Protein AF-A0A261FEK5-F1 (afdb_monomer)

Foldseek 3Di:
DDDFPDPDDPPFDTDDLQLVAFKWFFCVCLLPPPDPLSVVLQVVLLVLQCVDPVRVVQCVVHVSVSCCQQAFQADPLRNFGWTMKHKDAPPPPDPDPDDDDDDDDDDDDDDDDDDDDDDDDCPDPPQAFGMKMFTAGPVRHTPDIFRWDFDDWQPQFAVGHIKTWIAGPPPVLLSPQAGIKIKDRFPPGCVVVVVVDAWTKMWMDTGSDVVLWKDFLVPPDDDDDDDDDDDDDDDDDDDDDDDDDDDDDDDDDDDDDDDDDDDDPRRNIYTPCSRRTHMITHPPDDSVSSSVVSCVVSVHD

Radius of gyration: 27.44 Å; Cα contacts (8 Å, |Δi|>4): 433; chains: 1; bounding box: 64×98×61 Å

Nearest PDB structures (foldseek):
  6eos-assembly1_A  TM=3.605E-01  e=2.472E+00  Homo sapiens

Mean predicted aligned error: 14.88 Å

pLDDT: mean 74.63, std 27.71, range [23.75, 98.69]

Solvent-accessible surface area (backbone atoms only — not comparable to full-atom values): 18887 Å² total; per-residue (Å²): 133,86,81,72,79,82,76,90,49,103,82,60,81,82,81,58,63,79,44,58,53,44,54,29,31,29,50,57,56,65,69,72,39,84,48,68,68,42,46,53,44,50,54,51,43,41,56,54,34,56,71,33,81,89,44,21,75,59,38,72,79,37,45,60,56,43,46,58,65,35,33,42,59,50,46,99,80,38,80,59,52,50,31,34,38,42,30,42,74,40,84,68,82,73,82,76,91,71,90,76,85,84,90,80,91,84,89,84,91,81,88,81,92,76,91,74,95,71,86,80,72,86,69,76,81,75,76,66,58,62,34,20,44,35,37,19,29,72,88,67,46,78,73,50,73,47,50,26,22,76,73,52,67,38,70,58,21,55,81,55,36,55,17,41,33,32,37,45,85,57,84,81,33,68,82,30,38,76,23,23,38,38,31,38,70,46,47,49,46,51,71,41,36,84,75,76,46,60,63,22,27,32,44,30,48,68,27,46,47,62,72,77,49,36,41,57,64,80,75,78,79,84,87,84,80,90,76,81,86,80,92,83,80,90,81,90,85,80,88,84,86,92,90,85,82,89,89,82,90,86,90,85,85,87,82,89,81,88,90,80,88,82,79,86,74,79,64,62,63,36,50,71,54,40,81,58,34,21,36,40,30,46,59,90,60,54,70,67,48,53,33,47,52,57,28,55,79,64,71,53,130

Secondary structure (DSSP, 8-state):
-------S-TTSPPP-GGGT-EEEEETHHHHS---HHHHHHHHHHHHHHHHSTTTTTTTTT-HHHHHHHHT----SS--S-EEEEEEE------S-------------------------------PPP-EEEEEEETTS-EEEEEEEEEEEEETT-GGGS-EEEEEE--GGGTT-TTSEEEEEPPBS-HHHHTTT-PPPEEEEEEESSHHHHEEETT-------------------------------------------S------EEES-TT--EEEEETT--HHHHHHHHHHHTT--

Structure (mmCIF, N/CA/C/O backbone):
data_AF-A0A261FEK5-F1
#
_entry.id   AF-A0A261FEK5-F1
#
loop_
_atom_site.group_PDB
_atom_site.id
_atom_site.type_symbol
_atom_site.label_atom_id
_atom_site.label_alt_id
_atom_site.label_comp_id
_atom_site.label_asym_id
_atom_site.label_entity_id
_atom_site.label_seq_id
_atom_site.pdbx_PDB_ins_code
_atom_site.Cartn_x
_atom_site.Cartn_y
_atom_site.Cartn_z
_atom_site.occupancy
_atom_site.B_iso_or_equiv
_atom_site.auth_seq_id
_atom_site.auth_comp_id
_atom_site.auth_asym_id
_atom_site.auth_atom_id
_atom_site.pdbx_PDB_model_num
ATOM 1 N N . MET A 1 1 ? 11.071 -26.041 -5.934 1.00 27.61 1 MET A N 1
ATOM 2 C CA . MET A 1 1 ? 12.332 -25.800 -5.198 1.00 27.61 1 MET A CA 1
ATOM 3 C C . MET A 1 1 ? 12.585 -24.314 -5.319 1.00 27.61 1 MET A C 1
ATOM 5 O O . MET A 1 1 ? 12.863 -23.872 -6.421 1.00 27.61 1 MET A O 1
ATOM 9 N N . ASN A 1 2 ? 12.358 -23.560 -4.243 1.00 32.22 2 ASN A N 1
ATOM 10 C CA . ASN A 1 2 ? 12.410 -22.098 -4.266 1.00 32.22 2 ASN A CA 1
ATOM 11 C C . ASN A 1 2 ? 13.865 -21.640 -4.387 1.00 32.22 2 ASN A C 1
ATOM 13 O O . ASN A 1 2 ? 14.686 -21.932 -3.516 1.00 32.22 2 ASN A O 1
ATOM 17 N N . THR A 1 3 ? 14.183 -20.942 -5.469 1.00 34.41 3 THR A N 1
ATOM 18 C CA . THR A 1 3 ? 15.448 -20.232 -5.654 1.00 34.41 3 THR A CA 1
ATOM 19 C C . THR A 1 3 ? 15.421 -18.982 -4.777 1.00 34.41 3 THR A C 1
ATOM 21 O O . THR A 1 3 ? 14.900 -17.944 -5.166 1.00 34.41 3 THR A O 1
ATOM 24 N N . ALA A 1 4 ? 15.949 -19.091 -3.556 1.00 41.19 4 ALA A N 1
ATOM 25 C CA . ALA A 1 4 ? 16.224 -17.933 -2.715 1.00 41.19 4 ALA A CA 1
ATOM 26 C C . ALA A 1 4 ? 17.340 -17.108 -3.374 1.00 41.19 4 ALA A C 1
ATOM 28 O O . ALA A 1 4 ? 18.486 -17.554 -3.445 1.00 41.19 4 ALA A O 1
ATOM 29 N N . ASN A 1 5 ? 16.999 -15.927 -3.884 1.00 45.75 5 ASN A N 1
ATOM 30 C CA . ASN A 1 5 ? 17.960 -14.998 -4.466 1.00 45.75 5 ASN A CA 1
ATOM 31 C C . ASN A 1 5 ? 18.60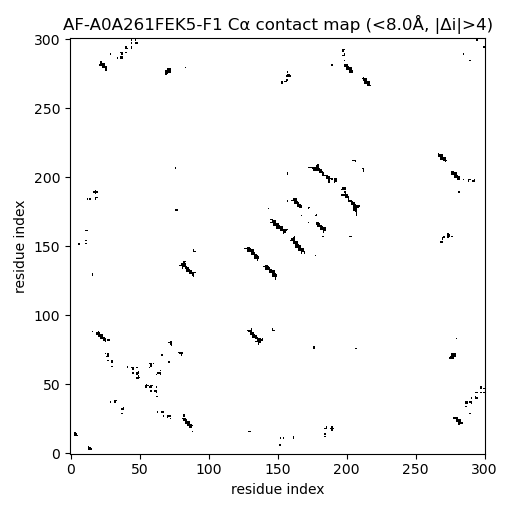1 -14.189 -3.324 1.00 45.75 5 ASN A C 1
ATOM 33 O O . ASN A 1 5 ? 18.115 -13.130 -2.936 1.00 45.75 5 ASN A O 1
ATOM 37 N N . THR A 1 6 ? 19.656 -14.726 -2.709 1.00 42.94 6 THR A N 1
ATOM 38 C CA . THR A 1 6 ? 20.432 -14.033 -1.670 1.00 42.94 6 THR A CA 1
ATOM 39 C C . THR A 1 6 ? 21.372 -13.010 -2.306 1.00 42.94 6 THR A C 1
ATOM 41 O O . THR A 1 6 ? 22.548 -13.276 -2.551 1.00 42.94 6 THR A O 1
ATOM 44 N N . LEU A 1 7 ? 20.865 -11.804 -2.557 1.00 46.59 7 LEU A N 1
ATOM 45 C CA . LEU A 1 7 ? 21.700 -10.646 -2.870 1.00 46.59 7 LEU A CA 1
ATOM 46 C C . LEU A 1 7 ? 22.262 -10.043 -1.568 1.00 46.59 7 LEU A C 1
ATOM 48 O O . LEU A 1 7 ? 21.600 -9.310 -0.845 1.00 46.59 7 LEU A O 1
ATOM 52 N N . GLY A 1 8 ? 23.519 -10.381 -1.272 1.00 41.72 8 GLY A N 1
ATOM 53 C CA . GLY A 1 8 ? 24.510 -9.419 -0.774 1.00 41.72 8 GLY A CA 1
ATOM 54 C C . GLY A 1 8 ? 24.492 -8.952 0.686 1.00 41.72 8 GLY A C 1
ATOM 55 O O . GLY A 1 8 ? 25.399 -8.211 1.057 1.00 41.72 8 GLY A O 1
ATOM 56 N N . THR A 1 9 ? 23.559 -9.353 1.553 1.00 47.31 9 THR A N 1
ATOM 57 C CA . THR A 1 9 ? 23.637 -8.999 2.988 1.00 47.31 9 THR A CA 1
ATOM 58 C C . THR A 1 9 ? 23.209 -10.179 3.866 1.00 47.31 9 THR A C 1
ATOM 60 O O . THR A 1 9 ? 22.094 -10.664 3.697 1.00 47.31 9 THR A O 1
ATOM 63 N N . PRO A 1 10 ? 24.056 -10.665 4.798 1.00 51.03 10 PRO A N 1
ATOM 64 C CA . PRO A 1 10 ? 23.776 -11.873 5.587 1.00 51.03 10 PRO A CA 1
ATOM 65 C C . PRO A 1 10 ? 22.542 -11.779 6.506 1.00 51.03 10 PRO A C 1
ATOM 67 O O . PRO A 1 10 ? 22.107 -12.814 6.999 1.00 51.03 10 PRO A O 1
ATOM 70 N N . ASP A 1 11 ? 21.954 -10.586 6.666 1.00 57.34 11 ASP A N 1
ATOM 71 C CA . ASP A 1 11 ? 20.757 -10.323 7.479 1.00 57.34 11 ASP A CA 1
ATOM 72 C C . ASP A 1 11 ? 19.568 -9.739 6.678 1.00 57.34 11 ASP A C 1
ATOM 74 O O . ASP A 1 11 ? 18.568 -9.333 7.271 1.00 57.34 11 ASP A O 1
ATOM 78 N N . ALA A 1 12 ? 19.644 -9.660 5.340 1.00 61.94 12 ALA A N 1
ATOM 79 C CA . ALA A 1 12 ? 18.503 -9.199 4.542 1.00 61.94 12 ALA A CA 1
ATOM 80 C C . ALA A 1 12 ? 17.378 -10.253 4.553 1.00 61.94 12 ALA A C 1
ATOM 82 O O . ALA A 1 12 ? 17.668 -11.450 4.434 1.00 61.94 12 ALA A O 1
ATOM 83 N N . PRO A 1 13 ? 16.098 -9.849 4.685 1.00 74.75 13 PRO A N 1
ATOM 84 C CA . PRO A 1 13 ? 14.993 -10.795 4.648 1.00 74.75 13 PRO A CA 1
ATOM 85 C C . PRO A 1 13 ? 14.982 -11.532 3.311 1.00 74.75 13 PRO A C 1
ATOM 87 O O . PRO A 1 13 ? 15.181 -10.940 2.248 1.00 74.75 13 PRO A O 1
ATOM 90 N N . ALA A 1 14 ? 14.737 -12.839 3.371 1.00 83.88 14 ALA A N 1
ATOM 91 C CA . ALA A 1 14 ? 14.541 -13.626 2.168 1.00 83.88 14 ALA A CA 1
ATOM 92 C C . ALA A 1 14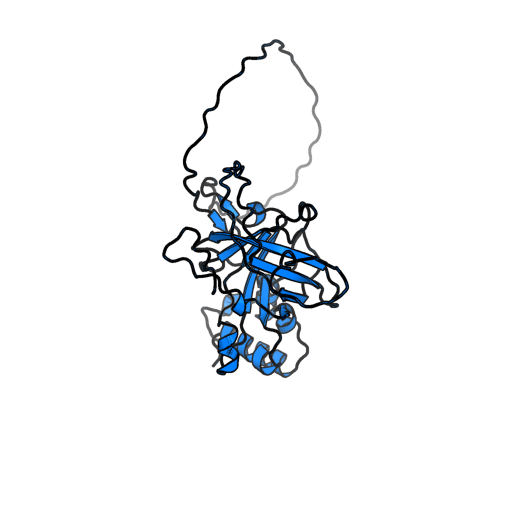 ? 13.260 -13.164 1.463 1.00 83.88 14 ALA A C 1
ATOM 94 O O . ALA A 1 14 ? 12.220 -12.995 2.098 1.00 83.88 14 ALA A O 1
ATOM 95 N N . PHE A 1 15 ? 13.340 -12.983 0.149 1.00 90.38 15 PHE A N 1
ATOM 96 C CA . PHE A 1 15 ? 12.166 -12.743 -0.674 1.00 90.38 15 PHE A CA 1
ATOM 97 C C . PHE A 1 15 ? 11.371 -14.052 -0.830 1.00 90.38 15 PHE A C 1
ATOM 99 O O . PHE A 1 15 ? 11.892 -15.023 -1.384 1.00 90.38 15 PHE A O 1
ATOM 106 N N . ASP A 1 16 ? 10.128 -14.088 -0.342 1.00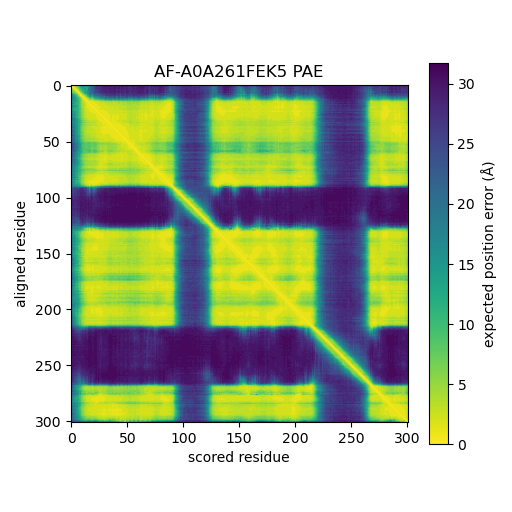 92.31 16 ASP A N 1
ATOM 107 C CA . ASP A 1 16 ? 9.174 -15.182 -0.571 1.00 92.31 16 ASP A CA 1
ATOM 108 C C . ASP A 1 16 ? 7.989 -14.661 -1.384 1.00 92.31 16 ASP A C 1
ATOM 110 O O . ASP A 1 16 ? 7.126 -13.965 -0.855 1.00 92.31 16 ASP A O 1
ATOM 114 N N . ILE A 1 17 ? 7.938 -15.016 -2.669 1.00 94.44 17 ILE A N 1
ATOM 115 C CA . ILE A 1 17 ? 6.872 -14.593 -3.586 1.00 94.44 17 ILE A CA 1
ATOM 116 C C . ILE A 1 17 ? 5.475 -14.959 -3.079 1.00 94.44 17 ILE A C 1
ATOM 118 O O . ILE A 1 17 ? 4.525 -14.223 -3.329 1.00 94.44 17 ILE A O 1
ATOM 122 N N . ALA A 1 18 ? 5.335 -16.056 -2.327 1.00 94.56 18 ALA A N 1
ATOM 123 C CA . ALA A 1 18 ? 4.036 -16.518 -1.852 1.00 94.56 18 ALA A CA 1
ATOM 124 C C . ALA A 1 18 ? 3.341 -15.506 -0.926 1.00 94.56 18 ALA A C 1
ATOM 126 O O . ALA A 1 18 ? 2.117 -15.529 -0.830 1.00 94.56 18 ALA A O 1
ATOM 127 N N . ASP A 1 19 ? 4.102 -14.624 -0.270 1.00 95.38 19 ASP A N 1
ATOM 128 C CA . ASP A 1 19 ? 3.551 -13.547 0.556 1.00 95.38 19 ASP A CA 1
ATOM 129 C C . ASP A 1 19 ? 3.081 -12.334 -0.263 1.00 95.38 19 ASP A C 1
ATOM 131 O O . ASP A 1 19 ? 2.349 -11.496 0.258 1.00 95.38 19 ASP A O 1
ATOM 135 N N . TRP A 1 20 ? 3.457 -12.247 -1.540 1.00 97.00 20 TRP A N 1
ATOM 136 C CA . TRP A 1 20 ? 3.092 -11.150 -2.440 1.00 97.00 20 TRP A CA 1
ATOM 137 C C . TRP A 1 20 ? 1.907 -11.489 -3.340 1.00 97.00 20 TRP A C 1
ATOM 139 O O . TRP A 1 20 ? 1.156 -10.590 -3.695 1.00 97.00 20 TRP A O 1
ATOM 149 N N . LEU A 1 21 ? 1.743 -12.758 -3.728 1.00 97.31 21 LEU A N 1
ATOM 150 C CA . LEU A 1 21 ? 0.721 -13.186 -4.689 1.00 97.31 21 LEU A CA 1
ATOM 151 C C . LEU A 1 21 ? -0.708 -12.854 -4.234 1.00 97.31 21 LEU A C 1
ATOM 153 O O . LEU A 1 21 ? -1.044 -12.976 -3.056 1.00 97.31 21 LEU A O 1
ATOM 157 N N . GLY A 1 22 ? -1.562 -12.538 -5.208 1.00 97.12 22 GLY A N 1
ATOM 158 C CA . GLY A 1 22 ? -2.985 -12.278 -5.009 1.00 97.12 22 GLY A CA 1
ATOM 159 C C . GLY A 1 22 ? -3.374 -10.825 -5.256 1.00 97.12 22 GLY A C 1
ATOM 160 O O . GLY A 1 22 ? -2.578 -10.015 -5.736 1.00 97.12 22 GLY A O 1
ATOM 161 N N . ASP A 1 23 ? -4.630 -10.522 -4.948 1.00 98.38 23 ASP A N 1
ATOM 162 C CA . ASP A 1 23 ? -5.176 -9.174 -5.051 1.00 98.38 23 ASP A CA 1
ATOM 163 C C . ASP A 1 23 ? -4.873 -8.381 -3.762 1.00 98.38 23 ASP A C 1
ATOM 165 O O . ASP A 1 23 ? -4.823 -8.932 -2.649 1.00 98.38 23 ASP A O 1
ATOM 169 N N . TRP A 1 24 ? -4.617 -7.086 -3.931 1.00 98.62 24 TRP A N 1
ATOM 170 C CA . TRP A 1 24 ? -4.370 -6.127 -2.859 1.00 98.62 24 TRP A CA 1
ATOM 171 C C . TRP A 1 24 ? -5.237 -4.891 -3.054 1.00 98.62 24 TRP A C 1
ATOM 173 O O . TRP A 1 24 ? -5.434 -4.446 -4.183 1.00 98.62 24 TRP A O 1
ATOM 183 N N . GLU A 1 25 ? -5.684 -4.315 -1.949 1.00 97.94 25 GLU A N 1
ATOM 184 C CA . GLU A 1 25 ? -6.502 -3.111 -1.886 1.00 97.94 25 GLU A CA 1
ATOM 185 C C . GLU A 1 25 ? -5.750 -1.966 -1.206 1.00 97.94 25 GLU A C 1
ATOM 187 O O . GLU A 1 25 ? -4.955 -2.169 -0.280 1.00 97.94 25 GLU A O 1
ATOM 192 N N . SER A 1 26 ? -6.002 -0.744 -1.661 1.00 97.88 26 SER A N 1
ATOM 193 C CA . SER A 1 26 ? -5.411 0.457 -1.083 1.00 97.88 26 SER A CA 1
ATOM 194 C C . SER A 1 26 ? -5.957 0.735 0.315 1.00 97.88 26 SER A C 1
ATOM 196 O O . SER A 1 26 ? -7.164 0.708 0.560 1.00 97.88 26 SER A O 1
ATOM 198 N N . PHE A 1 27 ? -5.077 1.109 1.246 1.00 97.06 27 PHE A N 1
ATOM 199 C CA . PHE A 1 27 ? -5.501 1.562 2.573 1.00 97.06 27 PHE A CA 1
ATOM 200 C C . PHE A 1 27 ? -6.322 2.867 2.525 1.00 97.06 27 PHE A C 1
ATOM 202 O O . PHE A 1 27 ? -7.059 3.159 3.471 1.00 97.06 27 PHE A O 1
ATOM 209 N N . GLU A 1 28 ? -6.260 3.635 1.427 1.00 96.75 28 GLU A N 1
ATOM 210 C CA . GLU A 1 28 ? -7.140 4.796 1.208 1.00 96.75 28 GLU A CA 1
ATOM 211 C C . GLU A 1 28 ? -8.625 4.391 1.298 1.00 96.75 28 GLU A C 1
ATOM 213 O O . GLU A 1 28 ? -9.420 5.108 1.910 1.00 96.75 28 GLU A O 1
ATOM 218 N N . HIS A 1 29 ? -8.992 3.176 0.864 1.00 96.56 29 HIS A N 1
ATOM 219 C CA . HIS A 1 29 ? -10.361 2.656 0.997 1.00 96.56 29 HIS A CA 1
ATOM 220 C C . HIS A 1 29 ? -10.810 2.510 2.446 1.00 96.56 29 HIS A C 1
ATOM 222 O O . HIS A 1 29 ? -11.999 2.615 2.736 1.00 96.56 29 HIS A O 1
ATOM 228 N N . TYR A 1 30 ? -9.887 2.282 3.381 1.00 96.50 30 TYR A N 1
ATOM 229 C CA . TYR A 1 30 ? -10.224 2.127 4.797 1.00 96.50 30 TYR A CA 1
ATOM 230 C C . TYR A 1 30 ? -10.462 3.494 5.428 1.00 96.50 30 TYR A C 1
ATOM 232 O O . TYR A 1 30 ? -11.304 3.640 6.321 1.00 96.50 30 TYR A O 1
ATOM 240 N N . ILE A 1 31 ? -9.699 4.492 4.984 1.00 95.69 31 ILE A N 1
ATOM 241 C CA . ILE A 1 31 ? -9.796 5.880 5.431 1.00 95.69 31 ILE A CA 1
ATOM 242 C C . ILE A 1 31 ? -11.139 6.464 4.984 1.00 95.69 31 ILE A C 1
ATOM 244 O O . ILE A 1 31 ? -11.871 6.998 5.825 1.00 95.69 31 ILE A O 1
ATOM 248 N N . ASP A 1 32 ? -11.484 6.264 3.712 1.00 95.06 32 ASP A N 1
ATOM 249 C CA . ASP A 1 32 ? -12.662 6.847 3.061 1.00 95.06 32 ASP A CA 1
ATOM 250 C C . ASP A 1 32 ? -13.915 5.955 3.131 1.00 95.06 32 ASP A C 1
ATOM 252 O O . ASP A 1 32 ? -14.972 6.316 2.618 1.00 95.06 32 ASP A O 1
ATOM 256 N N . SER A 1 33 ? -13.830 4.799 3.799 1.00 96.12 33 SER A N 1
ATOM 257 C CA . SER A 1 33 ? -14.925 3.826 3.866 1.00 96.12 33 SER A CA 1
ATOM 258 C C . SER A 1 33 ? -16.198 4.395 4.490 1.00 96.12 33 SER A C 1
ATOM 260 O O . SER A 1 33 ? -16.179 4.830 5.640 1.00 96.12 33 SER A O 1
ATOM 262 N N . ASP A 1 34 ? -17.335 4.257 3.811 1.00 96.31 34 ASP A N 1
ATOM 263 C CA . ASP A 1 34 ? -18.668 4.529 4.371 1.00 96.31 34 ASP A CA 1
ATOM 264 C C . ASP A 1 34 ? -19.228 3.369 5.224 1.00 96.31 34 ASP A C 1
ATOM 266 O O . ASP A 1 34 ? -20.332 3.465 5.772 1.00 96.31 34 ASP A O 1
ATOM 270 N N . ASP A 1 35 ? -18.489 2.261 5.366 1.00 97.56 35 ASP A N 1
ATOM 271 C CA . ASP A 1 35 ? -18.911 1.144 6.208 1.00 97.56 35 ASP A CA 1
ATOM 272 C C . ASP A 1 35 ? -19.024 1.578 7.677 1.00 97.56 35 ASP A C 1
ATOM 274 O O . ASP A 1 35 ? -18.115 2.165 8.270 1.00 97.56 35 ASP A O 1
ATOM 278 N N . THR A 1 36 ? -20.165 1.270 8.295 1.00 97.56 36 THR A N 1
ATOM 279 C CA . THR A 1 36 ? -20.469 1.733 9.653 1.00 97.56 36 THR A CA 1
ATOM 280 C C . THR A 1 36 ? -19.503 1.168 10.700 1.00 97.56 36 THR A C 1
ATOM 282 O O . THR A 1 36 ? -19.168 1.878 11.650 1.00 97.56 36 THR A O 1
ATOM 285 N N . ALA A 1 37 ? -19.040 -0.076 10.557 1.00 97.00 37 ALA A N 1
ATOM 286 C CA . ALA A 1 37 ? -18.102 -0.679 11.503 1.00 97.00 37 ALA A CA 1
ATOM 287 C C . ALA A 1 37 ? -16.705 -0.053 11.374 1.00 97.00 37 ALA A C 1
ATOM 289 O O . ALA A 1 37 ? -16.059 0.240 12.388 1.00 97.00 37 ALA A O 1
ATOM 290 N N . ILE A 1 38 ? -16.267 0.228 10.144 1.00 97.69 38 ILE A N 1
ATOM 291 C CA . ILE A 1 38 ? -14.991 0.909 9.884 1.00 97.69 38 ILE A CA 1
ATOM 292 C C . ILE A 1 38 ? -15.028 2.342 10.430 1.00 97.69 38 ILE A C 1
ATOM 294 O O . ILE A 1 38 ? -14.120 2.744 11.161 1.00 97.69 38 ILE A O 1
ATOM 298 N N . GLN A 1 39 ? -16.111 3.085 10.183 1.00 97.56 39 GLN A N 1
ATOM 299 C CA . GLN A 1 39 ? -16.332 4.428 10.739 1.00 97.56 39 GLN A CA 1
ATOM 300 C C . GLN A 1 39 ? -16.237 4.440 12.274 1.00 97.56 39 GLN A C 1
ATOM 302 O O . GLN A 1 39 ? -15.469 5.211 12.853 1.00 97.56 39 GLN A O 1
ATOM 307 N N . GLN A 1 40 ? -16.946 3.529 12.947 1.00 96.88 40 GLN A N 1
ATOM 308 C CA . GLN A 1 40 ? -16.900 3.406 14.410 1.00 96.88 40 GLN A CA 1
ATOM 309 C C . GLN A 1 40 ? -15.503 3.048 14.931 1.00 96.88 40 GLN A C 1
ATOM 311 O O . GLN A 1 40 ? -15.093 3.514 16.000 1.00 96.88 40 GLN A O 1
ATOM 316 N N . THR A 1 41 ? -14.761 2.230 14.185 1.00 97.44 41 THR A N 1
ATOM 317 C CA . THR A 1 41 ? -13.392 1.846 14.541 1.00 97.44 41 THR A CA 1
ATOM 318 C C . THR A 1 41 ? -12.441 3.038 14.452 1.00 97.44 41 THR A C 1
ATOM 320 O O . THR A 1 41 ? -11.635 3.240 15.362 1.00 97.44 41 THR A O 1
ATOM 323 N N . TRP A 1 42 ? -12.582 3.890 13.436 1.00 97.00 42 TRP A N 1
ATOM 324 C CA . TRP A 1 42 ? -11.818 5.134 13.334 1.00 97.00 42 TRP A CA 1
ATOM 325 C C . TRP A 1 42 ? -12.123 6.122 14.459 1.00 97.00 42 TRP A C 1
ATOM 327 O O . TRP A 1 42 ? -11.199 6.698 15.031 1.00 97.00 42 TRP A O 1
ATOM 337 N N . GLU A 1 43 ? -13.388 6.276 14.851 1.00 95.44 43 GLU A N 1
ATOM 338 C CA . GLU A 1 43 ? -13.738 7.103 16.011 1.00 95.44 43 GLU A CA 1
ATOM 339 C C . GLU A 1 43 ? -13.124 6.561 17.313 1.00 95.44 43 GLU A C 1
ATOM 341 O O . GLU A 1 43 ? -12.697 7.323 18.186 1.00 95.44 43 GLU A O 1
ATOM 346 N N . ALA A 1 44 ? -13.089 5.234 17.478 1.00 95.00 44 ALA A N 1
ATOM 347 C CA . ALA A 1 44 ? -12.446 4.603 18.625 1.00 95.00 44 ALA A CA 1
ATOM 348 C C . ALA A 1 44 ? -10.929 4.840 18.623 1.00 95.00 44 ALA A C 1
ATOM 350 O O . ALA A 1 44 ? -10.372 5.185 19.669 1.00 95.00 44 ALA A O 1
ATOM 351 N N . ALA A 1 45 ? -10.289 4.724 17.457 1.00 94.88 45 ALA A N 1
ATOM 352 C CA . ALA A 1 45 ? -8.877 5.029 17.269 1.00 94.88 45 ALA A CA 1
ATOM 353 C C . ALA A 1 45 ? -8.559 6.483 17.609 1.00 94.88 45 ALA A C 1
ATOM 355 O O . ALA A 1 45 ? -7.645 6.747 18.389 1.00 94.88 45 ALA A O 1
ATOM 356 N N . GLU A 1 46 ? -9.357 7.425 17.114 1.00 95.00 46 GLU A N 1
ATOM 357 C CA . GLU A 1 46 ? -9.180 8.844 17.399 1.00 95.00 46 GLU A CA 1
ATOM 358 C C . GLU A 1 46 ? -9.253 9.143 18.899 1.00 95.00 46 GLU A C 1
ATOM 360 O O . GLU A 1 46 ? -8.359 9.787 19.455 1.00 95.00 46 GLU A O 1
ATOM 365 N N . ARG A 1 47 ? -10.270 8.609 19.589 1.00 93.38 47 ARG A N 1
ATOM 366 C CA . ARG A 1 47 ? -10.402 8.764 21.046 1.00 93.38 47 ARG A CA 1
ATOM 367 C C . ARG A 1 47 ? -9.187 8.218 21.794 1.00 93.38 47 ARG A C 1
ATOM 369 O O . ARG A 1 47 ? -8.710 8.861 22.729 1.00 93.38 47 ARG A O 1
ATOM 376 N N . ALA A 1 48 ? -8.686 7.052 21.399 1.00 92.75 48 ALA A N 1
ATOM 377 C CA . ALA A 1 48 ? -7.536 6.427 22.043 1.00 92.75 48 ALA A CA 1
ATOM 378 C C . ALA A 1 48 ? -6.229 7.194 21.787 1.00 92.75 48 ALA A C 1
ATOM 380 O O . ALA A 1 48 ? -5.449 7.407 22.719 1.00 92.75 48 ALA A O 1
ATOM 381 N N . VAL A 1 49 ? -6.010 7.668 20.557 1.00 92.12 49 VAL A N 1
ATOM 382 C CA . VAL A 1 49 ? -4.840 8.479 20.196 1.00 92.12 49 VAL A CA 1
ATOM 383 C C . VAL A 1 49 ? -4.834 9.800 20.962 1.00 92.12 49 VAL A C 1
ATOM 385 O O . VAL A 1 49 ? -3.811 10.157 21.546 1.00 92.12 49 VAL A O 1
ATOM 388 N N . LEU A 1 50 ? -5.972 10.497 21.030 1.00 92.12 50 LEU A N 1
ATOM 389 C CA . LEU A 1 50 ? -6.102 11.753 21.779 1.00 92.12 50 LEU A CA 1
ATOM 390 C C . LEU A 1 50 ? -5.907 11.563 23.290 1.00 92.12 50 LEU A C 1
ATOM 392 O O . LEU A 1 50 ? -5.401 12.461 23.964 1.00 92.12 50 LEU A O 1
ATOM 396 N N . ALA A 1 51 ? -6.266 10.396 23.830 1.00 91.81 51 ALA A N 1
ATOM 397 C CA . ALA A 1 51 ? -6.041 10.061 25.235 1.00 91.81 51 ALA A CA 1
ATOM 398 C C . ALA A 1 51 ? -4.567 9.758 25.563 1.00 91.81 51 ALA A C 1
ATOM 400 O O . ALA A 1 51 ? -4.186 9.792 26.734 1.00 91.81 51 ALA A O 1
ATOM 401 N N . ASN A 1 52 ? -3.729 9.477 24.560 1.00 89.12 52 ASN A N 1
ATOM 402 C CA . ASN A 1 52 ? -2.304 9.215 24.729 1.00 89.12 52 ASN A CA 1
ATOM 403 C C . ASN A 1 52 ? -1.481 10.485 24.432 1.00 89.12 52 ASN A C 1
ATOM 405 O O . ASN A 1 52 ? -1.300 10.826 23.264 1.00 89.12 52 ASN A O 1
ATOM 409 N N . PRO A 1 53 ? -0.874 11.152 25.436 1.00 89.94 53 PRO A N 1
ATOM 410 C CA . PRO A 1 53 ? -0.137 12.401 25.221 1.00 89.94 53 PRO A CA 1
ATOM 411 C C . PRO A 1 53 ? 1.019 12.305 24.218 1.00 89.94 53 PRO A C 1
ATOM 413 O O . PRO A 1 53 ? 1.416 13.319 23.650 1.00 89.94 53 PRO A O 1
ATOM 416 N N . ARG A 1 54 ? 1.575 11.103 23.996 1.00 87.38 54 ARG A N 1
ATOM 417 C CA . ARG A 1 54 ? 2.648 10.889 23.013 1.00 87.38 54 ARG A CA 1
ATOM 418 C C . ARG A 1 54 ? 2.133 10.854 21.575 1.00 87.38 54 ARG A C 1
ATOM 420 O O . ARG A 1 54 ? 2.879 11.227 20.680 1.00 87.38 54 ARG A O 1
ATOM 427 N N . MET A 1 55 ? 0.892 10.412 21.374 1.00 84.38 55 MET A N 1
ATOM 428 C CA . MET A 1 55 ? 0.279 10.226 20.054 1.00 84.38 55 MET A CA 1
ATOM 429 C C . MET A 1 55 ? -0.719 11.340 19.714 1.00 84.38 55 MET A C 1
ATOM 431 O O . MET A 1 55 ? -0.969 11.597 18.542 1.00 84.38 55 MET A O 1
ATOM 435 N N . ALA A 1 56 ? -1.240 12.057 20.714 1.00 88.00 56 ALA A N 1
ATOM 436 C CA . ALA A 1 56 ? -2.194 13.150 20.542 1.00 88.00 56 ALA A CA 1
ATOM 437 C C . ALA A 1 56 ? -1.783 14.206 19.492 1.00 88.00 56 ALA A C 1
ATOM 439 O O . ALA A 1 56 ? -2.667 14.652 18.759 1.00 88.00 56 ALA A O 1
ATOM 440 N N . PRO A 1 57 ? -0.492 14.583 19.328 1.00 88.38 57 PRO A N 1
ATOM 441 C CA . PRO A 1 57 ? -0.093 15.487 18.249 1.00 88.38 57 PRO A CA 1
ATOM 442 C C . PRO A 1 57 ? -0.417 14.969 16.838 1.00 88.38 57 PRO A C 1
ATOM 444 O O . PRO A 1 57 ? -0.687 15.781 15.958 1.00 88.38 57 PRO A O 1
ATOM 447 N N . MET A 1 58 ? -0.434 13.648 16.617 1.00 83.62 58 MET A N 1
ATOM 448 C CA . MET A 1 58 ? -0.788 13.051 15.320 1.00 83.62 58 MET A CA 1
ATOM 449 C C . MET A 1 58 ? -2.272 13.240 14.996 1.00 83.62 58 MET A C 1
ATOM 451 O O . MET A 1 58 ? -2.617 13.547 13.863 1.00 83.62 58 MET A O 1
ATOM 455 N N . ALA A 1 59 ? -3.149 13.126 15.996 1.00 85.50 59 ALA A N 1
ATOM 456 C CA . ALA A 1 59 ? -4.590 13.322 15.826 1.00 85.50 59 ALA A CA 1
ATOM 457 C C . ALA A 1 59 ? -5.039 14.783 15.999 1.00 85.50 59 ALA A C 1
ATOM 459 O O . ALA A 1 59 ? -6.237 15.054 16.018 1.00 85.50 59 ALA A O 1
ATOM 460 N N . ALA A 1 60 ? -4.116 15.746 16.115 1.00 86.69 60 ALA A N 1
ATOM 461 C CA . ALA A 1 60 ? -4.466 17.147 16.368 1.00 86.69 60 ALA A CA 1
ATOM 462 C C . ALA A 1 60 ? -5.386 17.755 15.288 1.00 86.69 60 ALA A C 1
ATOM 464 O O . ALA A 1 60 ? -6.160 18.661 15.588 1.00 86.69 60 ALA A O 1
ATOM 465 N N . HIS A 1 61 ? -5.319 17.238 14.057 1.00 90.19 61 HIS A N 1
ATOM 466 C CA . HIS A 1 61 ? -6.166 17.634 12.923 1.00 90.19 61 HIS A CA 1
ATOM 467 C C . HIS A 1 61 ? -7.034 16.478 12.399 1.00 90.19 61 HIS A C 1
ATOM 469 O O . HIS A 1 61 ? -7.498 16.507 11.259 1.00 90.19 61 HIS A O 1
ATOM 475 N N . GLY A 1 62 ? -7.242 15.461 13.233 1.00 91.75 62 GLY A N 1
ATOM 476 C CA . GLY A 1 62 ? -7.952 14.242 12.880 1.00 91.75 62 GLY A CA 1
ATOM 477 C C . GLY A 1 62 ? -7.005 13.100 12.529 1.00 91.75 62 GLY A C 1
ATOM 478 O O . GLY A 1 62 ? -6.092 13.268 11.719 1.00 91.75 62 GLY A O 1
ATOM 479 N N . ILE A 1 63 ? -7.218 11.924 13.124 1.00 92.56 63 ILE A N 1
ATOM 480 C CA . ILE A 1 63 ? -6.341 10.768 12.868 1.00 92.56 63 ILE A CA 1
ATOM 481 C C . ILE A 1 63 ? -6.453 10.270 11.420 1.00 92.56 63 ILE A C 1
ATOM 483 O O . ILE A 1 63 ? -5.451 9.903 10.815 1.00 92.56 63 ILE A O 1
ATOM 487 N N . ARG A 1 64 ? -7.649 10.338 10.824 1.00 93.19 64 ARG A N 1
ATOM 488 C CA . ARG A 1 64 ? -7.855 10.018 9.404 1.00 93.19 64 ARG A CA 1
ATOM 489 C C . ARG A 1 64 ? -7.124 10.983 8.481 1.00 93.19 64 ARG A C 1
ATOM 491 O O . ARG A 1 64 ? -6.494 10.529 7.541 1.00 93.19 64 ARG A O 1
ATOM 498 N N . THR A 1 65 ? -7.135 12.280 8.789 1.00 92.56 65 THR A N 1
ATOM 499 C CA . THR A 1 65 ? -6.381 13.296 8.037 1.00 92.56 65 THR A CA 1
ATOM 500 C C . THR A 1 65 ? -4.878 13.019 8.069 1.00 92.56 65 THR A C 1
ATOM 502 O O . THR A 1 65 ? -4.180 13.212 7.078 1.00 92.56 65 THR A O 1
ATOM 505 N N . PHE A 1 66 ? -4.357 12.565 9.213 1.00 91.31 66 PHE A N 1
ATOM 506 C CA . PHE A 1 66 ? -2.957 12.163 9.313 1.00 91.31 66 PHE A CA 1
ATOM 507 C C . PHE A 1 66 ? -2.652 10.992 8.369 1.00 91.31 66 PHE A C 1
ATOM 509 O O . PHE A 1 66 ? -1.711 11.075 7.579 1.00 91.31 66 PHE A O 1
ATOM 516 N N . TRP A 1 67 ? -3.469 9.937 8.405 1.00 91.88 67 TRP A N 1
ATOM 517 C CA . TRP A 1 67 ? -3.262 8.763 7.557 1.00 91.88 67 TRP A CA 1
ATOM 518 C C . TRP A 1 67 ? -3.534 9.020 6.077 1.00 91.88 67 TRP A C 1
ATOM 520 O O . TRP A 1 67 ? -2.818 8.472 5.251 1.00 91.88 67 TRP A O 1
ATOM 530 N N . SER A 1 68 ? -4.478 9.895 5.721 1.00 92.19 68 SER A N 1
ATOM 531 C CA . SER A 1 68 ? -4.736 10.253 4.321 1.00 92.19 68 SER A CA 1
ATOM 532 C C . SER A 1 68 ? -3.537 10.956 3.693 1.00 92.19 68 SER A C 1
ATOM 534 O O . SER A 1 68 ? -3.267 10.793 2.511 1.00 92.19 68 SER A O 1
ATOM 536 N N . MET A 1 69 ? -2.793 11.734 4.484 1.00 89.12 69 MET A N 1
ATOM 537 C CA . MET A 1 69 ? -1.531 12.308 4.028 1.00 89.12 69 MET A CA 1
ATOM 538 C C . MET A 1 69 ? -0.422 11.254 3.982 1.00 89.12 69 MET A C 1
ATOM 540 O O . MET A 1 69 ? 0.372 11.255 3.046 1.00 89.12 69 MET A O 1
ATOM 544 N N . ALA A 1 70 ? -0.321 10.410 5.015 1.00 86.88 70 ALA A N 1
ATOM 545 C CA . ALA A 1 70 ? 0.776 9.455 5.162 1.00 86.88 70 ALA A CA 1
ATOM 546 C C . ALA A 1 70 ? 0.747 8.369 4.086 1.00 86.88 70 ALA A C 1
ATOM 548 O O . ALA A 1 70 ? 1.791 8.089 3.502 1.00 86.88 70 ALA A O 1
ATOM 549 N N . CYS A 1 71 ? -0.448 7.833 3.829 1.00 89.62 71 CYS A N 1
ATOM 550 C CA . CYS A 1 71 ? -0.720 6.675 2.985 1.00 89.62 71 CYS A CA 1
ATOM 551 C C . CYS A 1 71 ? -1.207 7.031 1.579 1.00 89.62 71 CYS A C 1
ATOM 553 O O . CYS A 1 71 ? -1.790 6.167 0.924 1.00 89.62 71 CYS A O 1
ATOM 555 N N . THR A 1 72 ? -1.007 8.271 1.111 1.00 92.75 72 THR A N 1
ATOM 556 C CA . THR A 1 72 ? -1.534 8.641 -0.204 1.00 92.75 72 THR A 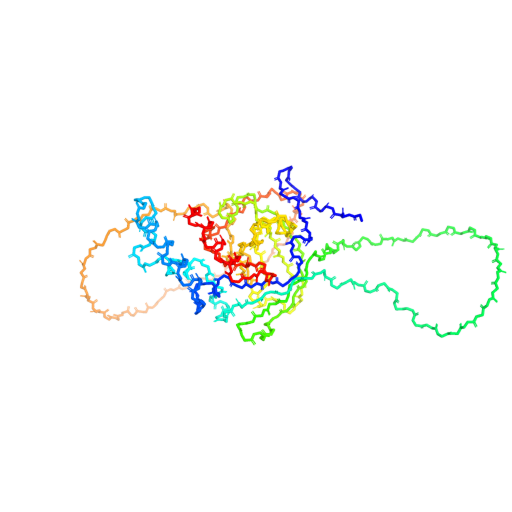CA 1
ATOM 557 C C . THR A 1 72 ? -0.864 7.861 -1.325 1.00 92.75 72 THR A C 1
ATOM 559 O O . THR A 1 72 ? 0.359 7.708 -1.353 1.00 92.75 72 THR A O 1
ATOM 562 N N . THR A 1 73 ? -1.674 7.384 -2.265 1.00 95.38 73 THR A N 1
ATOM 563 C CA . THR A 1 73 ? -1.187 6.651 -3.433 1.00 95.38 73 THR A CA 1
ATOM 564 C C . THR A 1 73 ? -0.793 7.564 -4.581 1.00 95.38 73 THR A C 1
ATOM 566 O O . THR A 1 73 ? -0.141 7.098 -5.506 1.00 95.38 73 THR A O 1
ATOM 569 N N . THR A 1 74 ? -1.140 8.851 -4.540 1.00 94.94 74 THR A N 1
ATOM 570 C CA . THR A 1 74 ? -0.821 9.801 -5.614 1.00 94.94 74 THR A CA 1
ATOM 571 C C . THR A 1 74 ? 0.560 10.431 -5.449 1.00 94.94 74 THR A C 1
ATOM 573 O O . THR A 1 74 ? 1.097 10.568 -4.350 1.00 94.94 74 THR A O 1
ATOM 576 N N . SER A 1 75 ? 1.141 10.857 -6.565 1.00 90.00 75 SER A N 1
ATOM 577 C CA . SER A 1 75 ? 2.406 11.581 -6.628 1.00 90.00 75 SER A CA 1
ATOM 578 C C . SER A 1 75 ? 2.340 12.669 -7.710 1.00 90.00 75 SER A C 1
ATOM 580 O O . SER A 1 75 ? 1.394 12.707 -8.500 1.00 90.00 75 SER A O 1
ATOM 582 N N . PRO A 1 76 ? 3.334 13.573 -7.798 1.00 88.88 76 PRO A N 1
ATOM 583 C CA . PRO A 1 76 ? 3.421 14.507 -8.921 1.00 88.88 76 PRO A CA 1
ATOM 584 C C . PRO A 1 76 ? 3.470 13.821 -10.298 1.00 88.88 76 PRO A C 1
ATOM 586 O O . PRO A 1 76 ? 3.046 14.423 -11.282 1.00 88.88 76 PRO A O 1
ATOM 589 N N . GLU A 1 77 ? 3.980 12.587 -10.361 1.00 89.38 77 GLU A N 1
ATOM 590 C CA . GLU A 1 77 ? 4.122 11.787 -11.586 1.00 89.38 77 GLU A CA 1
ATOM 591 C C . GLU A 1 77 ? 2.879 10.927 -11.871 1.00 89.38 77 GLU A C 1
ATOM 593 O O . GLU A 1 77 ? 2.583 10.641 -13.028 1.00 89.38 77 GLU A O 1
ATOM 598 N N . ASN A 1 78 ? 2.111 10.565 -10.838 1.00 94.50 78 ASN A N 1
ATOM 599 C CA . ASN A 1 78 ? 0.846 9.847 -10.961 1.00 94.50 78 ASN A CA 1
ATOM 600 C C . ASN A 1 78 ? -0.239 10.491 -10.086 1.00 94.50 78 ASN A C 1
ATOM 602 O O . ASN A 1 78 ? -0.341 10.235 -8.888 1.00 94.50 78 ASN A O 1
ATOM 606 N N . ILE A 1 79 ? -1.093 11.309 -10.701 1.00 95.25 79 ILE A N 1
ATOM 607 C CA . ILE A 1 79 ? -2.209 11.973 -10.007 1.00 95.25 79 ILE A CA 1
ATOM 608 C C . ILE A 1 79 ? -3.452 11.081 -9.858 1.00 95.25 79 ILE A C 1
ATOM 610 O O . ILE A 1 79 ? -4.465 11.533 -9.326 1.00 95.25 79 ILE A O 1
ATOM 614 N N . ILE A 1 80 ? -3.410 9.851 -10.378 1.00 96.31 80 ILE A N 1
ATOM 615 C CA . ILE A 1 80 ? -4.516 8.897 -10.301 1.00 96.31 80 ILE A CA 1
ATOM 616 C C . ILE A 1 80 ? -4.338 8.063 -9.033 1.00 96.31 80 ILE A C 1
ATOM 618 O O . ILE A 1 80 ? -3.292 7.447 -8.840 1.00 96.31 80 ILE A O 1
ATOM 622 N N . HIS A 1 81 ? -5.361 8.038 -8.180 1.00 96.94 81 HIS A N 1
ATOM 623 C CA . HIS A 1 81 ? -5.374 7.172 -7.003 1.00 96.94 81 HIS A CA 1
ATOM 624 C C . HIS A 1 81 ? -5.292 5.703 -7.424 1.00 96.94 81 HIS A C 1
ATOM 626 O O . HIS A 1 81 ? -6.012 5.262 -8.326 1.00 96.94 81 HIS A O 1
ATOM 632 N N . ILE A 1 82 ? -4.393 4.968 -6.776 1.00 98.31 82 ILE A N 1
ATOM 633 C CA . ILE A 1 82 ? -4.205 3.537 -6.993 1.00 98.31 82 ILE A CA 1
ATOM 634 C C . ILE A 1 82 ? -5.154 2.826 -6.038 1.00 98.31 82 ILE A C 1
ATOM 636 O O . ILE A 1 82 ? -4.955 2.883 -4.827 1.00 98.31 82 ILE A O 1
ATOM 640 N N . GLY A 1 83 ? -6.160 2.150 -6.587 1.00 98.06 83 GLY A N 1
ATOM 641 C CA . GLY A 1 83 ? -7.152 1.428 -5.796 1.00 98.06 83 GLY A CA 1
ATOM 642 C C . GLY A 1 83 ? -6.730 -0.000 -5.483 1.00 98.06 83 GLY A C 1
ATOM 643 O O . GLY A 1 83 ? -6.990 -0.488 -4.386 1.00 98.06 83 GLY A O 1
ATOM 644 N N . TRP A 1 84 ? -6.062 -0.666 -6.432 1.00 98.44 84 TRP A N 1
ATOM 645 C CA . TRP A 1 84 ? -5.789 -2.100 -6.330 1.00 98.44 84 TRP A CA 1
ATOM 646 C C . TRP A 1 84 ? -4.478 -2.496 -6.992 1.00 98.44 84 TRP A C 1
ATOM 648 O O . TRP A 1 84 ? -4.055 -1.878 -7.973 1.00 98.44 84 TRP A O 1
ATOM 658 N N . TRP A 1 85 ? -3.893 -3.593 -6.512 1.00 98.50 85 TRP A N 1
ATOM 659 C CA . TRP A 1 85 ? -2.898 -4.369 -7.249 1.00 98.50 85 TRP A CA 1
ATOM 660 C C . TRP A 1 85 ? -3.391 -5.784 -7.496 1.00 98.50 85 TRP A C 1
ATOM 662 O O . TRP A 1 85 ? -4.007 -6.398 -6.625 1.00 98.50 85 TRP A O 1
ATOM 672 N N . ARG A 1 86 ? -2.992 -6.351 -8.633 1.00 98.62 86 ARG A N 1
ATOM 673 C CA . ARG A 1 86 ? -2.933 -7.802 -8.805 1.00 98.62 86 ARG A CA 1
ATOM 674 C C . ARG A 1 86 ? -1.489 -8.236 -8.932 1.00 98.62 86 ARG A C 1
ATOM 676 O O . ARG A 1 86 ? -0.800 -7.838 -9.870 1.00 98.62 86 ARG A O 1
ATOM 683 N N . VAL A 1 87 ? -1.051 -9.089 -8.015 1.00 98.38 87 VAL A N 1
ATOM 684 C CA . VAL A 1 87 ? 0.304 -9.635 -8.016 1.00 98.38 87 VAL A CA 1
ATOM 685 C C . VAL A 1 87 ? 0.274 -11.097 -8.434 1.00 98.38 87 VAL A C 1
ATOM 687 O O . VAL A 1 87 ? -0.479 -11.908 -7.891 1.00 98.38 87 VAL A O 1
ATOM 690 N N . SER A 1 88 ? 1.114 -11.442 -9.403 1.00 97.88 88 SER A N 1
ATOM 691 C CA . SER A 1 88 ? 1.218 -12.790 -9.964 1.00 97.88 88 SER A CA 1
ATOM 692 C C . SER A 1 88 ? 2.676 -13.198 -10.164 1.00 97.88 88 SER A C 1
ATOM 694 O O . SER A 1 88 ? 3.595 -12.384 -10.025 1.00 97.88 88 SER A O 1
ATOM 696 N N . GLU A 1 89 ? 2.900 -14.480 -10.454 1.00 95.88 89 GLU A N 1
ATOM 697 C CA . GLU A 1 89 ? 4.190 -14.901 -10.995 1.00 95.88 89 GLU A CA 1
ATOM 698 C C . GLU A 1 89 ? 4.418 -14.171 -12.330 1.00 95.88 89 GLU A C 1
ATOM 700 O O . GLU A 1 89 ? 3.450 -13.965 -13.069 1.00 95.88 89 GLU A O 1
ATOM 705 N N . PRO A 1 90 ? 5.657 -13.754 -12.645 1.00 91.50 90 PRO A N 1
ATOM 706 C CA . PRO A 1 90 ? 5.952 -13.214 -13.966 1.00 91.50 90 PRO A CA 1
ATOM 707 C C . PRO A 1 90 ? 5.581 -14.252 -15.023 1.00 91.50 90 PRO A C 1
ATOM 709 O O . PRO A 1 90 ? 5.720 -15.456 -14.778 1.00 91.50 90 PRO A O 1
ATOM 712 N N . ASP A 1 91 ? 5.122 -13.805 -16.194 1.00 82.00 91 ASP A N 1
ATOM 713 C CA . ASP A 1 91 ? 4.854 -14.738 -17.286 1.00 82.00 91 ASP A CA 1
ATOM 714 C C . ASP A 1 91 ? 6.143 -15.513 -17.566 1.00 82.00 91 ASP A C 1
ATOM 716 O O . ASP A 1 91 ? 7.167 -14.950 -17.964 1.00 82.00 91 ASP A O 1
ATOM 720 N N . GLY A 1 92 ? 6.112 -16.825 -17.335 1.00 58.62 92 GLY A N 1
ATOM 721 C CA . GLY A 1 92 ? 7.191 -17.685 -17.775 1.00 58.62 92 GLY A CA 1
ATOM 722 C C . GLY A 1 92 ? 7.340 -17.511 -19.281 1.00 58.62 92 GLY A C 1
ATOM 723 O O . GLY A 1 92 ? 6.356 -17.594 -20.013 1.00 58.62 92 GLY A O 1
ATOM 724 N N . THR A 1 93 ? 8.567 -17.295 -19.759 1.00 47.25 93 THR A N 1
ATOM 725 C CA . THR A 1 93 ? 8.923 -17.644 -21.135 1.00 47.25 93 THR A CA 1
ATOM 726 C C . THR A 1 93 ? 8.417 -19.060 -21.376 1.00 47.25 93 THR A C 1
ATOM 728 O O . THR A 1 93 ? 8.975 -20.009 -20.819 1.00 47.25 93 THR A O 1
ATOM 731 N N . ASP A 1 94 ? 7.312 -19.164 -22.109 1.00 37.47 94 ASP A N 1
ATOM 732 C CA . ASP A 1 94 ? 6.567 -20.396 -22.302 1.00 37.47 94 ASP A CA 1
ATOM 733 C C . ASP A 1 94 ? 7.530 -21.484 -22.781 1.00 37.47 94 ASP A C 1
ATOM 735 O O . ASP A 1 94 ? 8.214 -21.348 -23.803 1.00 37.47 94 ASP A O 1
ATOM 739 N N . GLY A 1 95 ? 7.641 -22.537 -21.978 1.00 38.75 95 GLY A N 1
ATOM 740 C CA . GLY A 1 95 ? 8.325 -23.746 -22.382 1.00 38.75 95 GLY A CA 1
ATOM 741 C C . GLY A 1 95 ? 7.551 -24.363 -23.540 1.00 38.75 95 GLY A C 1
ATOM 742 O O . GLY A 1 95 ? 6.368 -24.651 -23.416 1.00 38.75 95 GLY A O 1
ATOM 743 N N . ASP A 1 96 ? 8.253 -24.603 -24.644 1.00 38.12 96 ASP A N 1
ATOM 744 C CA . ASP A 1 96 ? 7.821 -25.439 -25.763 1.00 38.12 96 ASP A CA 1
ATOM 745 C C . ASP A 1 96 ? 6.563 -24.992 -26.529 1.00 38.12 96 ASP A C 1
ATOM 747 O O . ASP A 1 96 ? 5.522 -25.653 -26.542 1.00 38.12 96 ASP A O 1
ATOM 751 N N . VAL A 1 97 ? 6.738 -23.995 -27.402 1.00 42.03 97 VAL A N 1
ATOM 752 C CA . VAL A 1 97 ? 5.982 -23.974 -28.662 1.00 42.03 97 VAL A CA 1
ATOM 753 C C . VAL A 1 97 ? 6.570 -25.034 -29.595 1.00 42.03 97 VAL A C 1
ATOM 755 O O . VAL A 1 97 ? 7.380 -24.741 -30.472 1.00 42.03 97 VAL A O 1
ATOM 758 N N . ASN A 1 98 ? 6.142 -26.285 -29.442 1.00 35.78 98 ASN A N 1
ATOM 759 C CA . ASN A 1 98 ? 6.187 -27.228 -30.553 1.00 35.78 98 ASN A CA 1
ATOM 760 C C . ASN A 1 98 ? 4.787 -27.763 -30.836 1.00 35.78 98 ASN A C 1
ATOM 762 O O . ASN A 1 98 ? 4.384 -28.847 -30.417 1.00 35.78 98 ASN A O 1
ATOM 766 N N . GLY A 1 99 ? 4.028 -26.972 -31.592 1.00 35.00 99 GLY A N 1
ATOM 767 C CA . GLY A 1 99 ? 2.896 -27.503 -32.323 1.00 35.00 99 GLY A CA 1
ATOM 768 C C . GLY A 1 99 ? 3.407 -28.432 -33.417 1.00 35.00 99 GLY A C 1
ATOM 769 O O . GLY A 1 99 ? 3.959 -27.962 -34.403 1.00 35.00 99 GLY A O 1
ATOM 770 N N . THR A 1 100 ? 3.182 -29.741 -33.301 1.00 32.16 100 THR A N 1
ATOM 771 C CA . THR A 1 100 ? 2.969 -30.589 -34.480 1.00 32.16 100 THR A CA 1
ATOM 772 C C . THR A 1 100 ? 2.056 -31.769 -34.148 1.00 32.16 100 THR A C 1
ATOM 774 O O . THR A 1 100 ? 2.201 -32.483 -33.162 1.00 32.16 100 THR A O 1
ATOM 777 N N . THR A 1 101 ? 1.078 -31.915 -35.025 1.00 36.66 101 THR A N 1
ATOM 778 C CA . THR A 1 101 ? 0.054 -32.941 -35.182 1.00 36.66 101 THR A CA 1
ATOM 779 C C . THR A 1 101 ? 0.620 -34.362 -35.347 1.00 36.66 101 THR A C 1
ATOM 781 O O . THR A 1 101 ? 1.634 -34.542 -36.009 1.00 36.66 101 THR A O 1
ATOM 784 N N . GLY A 1 102 ? -0.140 -35.376 -34.910 1.00 31.78 102 GLY A N 1
ATOM 785 C CA . GLY A 1 102 ? -0.124 -36.720 -35.513 1.00 31.78 102 GLY A CA 1
ATOM 786 C C . GLY A 1 102 ? 0.685 -37.783 -34.765 1.00 31.78 102 GLY A C 1
ATOM 787 O O . GLY A 1 102 ? 1.892 -37.665 -34.605 1.00 31.78 102 GLY A O 1
ATOM 788 N N . GLY A 1 103 ? 0.006 -38.846 -34.326 1.00 32.56 103 GLY A N 1
ATOM 789 C CA . GLY A 1 103 ? 0.636 -39.994 -33.675 1.00 32.56 103 GLY A CA 1
ATOM 790 C C . GLY A 1 103 ? 1.279 -40.988 -34.642 1.00 32.56 103 GLY A C 1
ATOM 791 O O . GLY A 1 103 ? 0.906 -41.043 -35.805 1.00 32.56 103 GLY A O 1
ATOM 792 N N . ASP A 1 104 ? 2.209 -41.792 -34.133 1.00 30.61 104 ASP A N 1
ATOM 793 C CA . ASP A 1 104 ? 2.185 -43.261 -34.141 1.00 30.61 104 ASP A CA 1
ATOM 794 C C . ASP A 1 104 ? 3.373 -43.769 -33.301 1.00 30.61 104 ASP A C 1
ATOM 796 O O . ASP A 1 104 ? 4.412 -43.126 -33.162 1.00 30.61 104 ASP A O 1
ATOM 800 N N . THR A 1 105 ? 3.178 -44.934 -32.708 1.00 37.69 105 THR A N 1
ATOM 801 C CA . THR A 1 105 ? 4.145 -45.759 -31.993 1.00 37.69 105 THR A CA 1
ATOM 802 C C . THR A 1 105 ? 5.3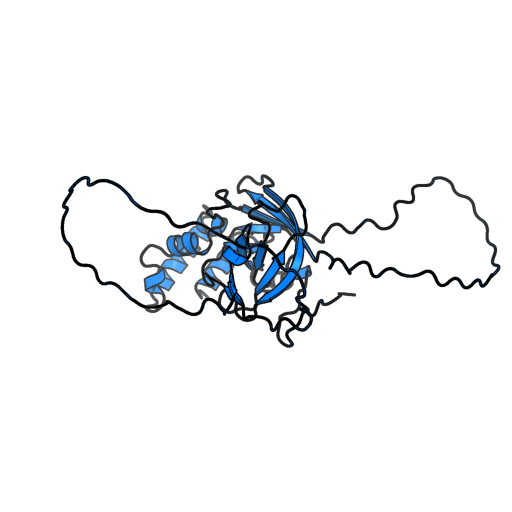33 -46.199 -32.862 1.00 37.69 105 THR A C 1
ATOM 804 O O . THR A 1 105 ? 5.157 -46.616 -34.000 1.00 37.69 105 THR A O 1
ATOM 807 N N . THR A 1 106 ? 6.550 -46.215 -32.304 1.00 32.09 106 THR A N 1
ATOM 808 C CA . THR A 1 106 ? 7.404 -47.418 -32.151 1.00 32.09 106 THR A CA 1
ATOM 809 C C . THR A 1 106 ? 8.802 -47.086 -31.617 1.00 32.09 106 THR A C 1
ATOM 811 O O . THR A 1 106 ? 9.364 -46.014 -31.796 1.00 32.09 106 THR A O 1
ATOM 814 N N . ASN A 1 107 ? 9.321 -48.074 -30.898 1.00 32.56 107 ASN A N 1
ATOM 815 C CA . ASN A 1 107 ? 10.543 -48.131 -30.115 1.00 32.56 107 ASN A CA 1
ATOM 816 C C . ASN A 1 107 ? 11.774 -48.406 -31.002 1.00 32.56 107 ASN A C 1
ATOM 818 O O . ASN A 1 107 ? 11.714 -49.335 -31.807 1.00 32.56 107 ASN A O 1
ATOM 822 N N . THR A 1 108 ? 12.908 -47.718 -30.815 1.00 29.95 108 THR A N 1
ATOM 823 C CA . THR A 1 108 ? 14.247 -48.326 -30.994 1.00 29.95 108 THR A CA 1
ATOM 824 C C . THR A 1 108 ? 15.379 -47.471 -30.419 1.00 29.95 108 THR A C 1
ATOM 826 O O . THR A 1 108 ? 15.539 -46.295 -30.719 1.00 29.95 108 THR A O 1
ATOM 829 N N . SER A 1 109 ? 16.198 -48.126 -29.603 1.00 33.97 109 SER A N 1
ATOM 830 C CA . SER A 1 109 ? 17.480 -47.688 -29.062 1.00 33.97 109 SER A CA 1
ATOM 831 C C . SER A 1 109 ? 18.628 -47.878 -30.060 1.00 33.97 109 SER A C 1
ATOM 833 O O . SER A 1 109 ? 18.773 -48.981 -30.585 1.00 33.97 109 SER A O 1
ATOM 835 N N . SER A 1 110 ? 19.524 -46.896 -30.193 1.00 33.69 110 SER A N 1
ATOM 836 C CA . SER A 1 110 ? 20.954 -47.124 -30.477 1.00 33.69 110 SER A CA 1
ATOM 837 C C . SER A 1 110 ? 21.757 -45.833 -30.318 1.00 33.69 110 SER A C 1
ATOM 839 O O . SER A 1 110 ? 21.351 -44.784 -30.809 1.00 33.69 110 SER A O 1
ATOM 841 N N . GLY A 1 111 ? 22.884 -45.933 -29.610 1.00 28.80 111 GLY A N 1
ATOM 842 C CA . GLY A 1 111 ? 23.759 -44.817 -29.277 1.00 28.80 111 GLY A CA 1
ATOM 843 C C . GLY A 1 111 ? 24.642 -44.312 -30.417 1.00 28.80 111 GLY A C 1
ATOM 844 O O . GLY A 1 111 ? 24.819 -44.958 -31.447 1.00 28.80 111 GLY A O 1
ATOM 845 N N . GLY A 1 112 ? 25.240 -43.155 -30.155 1.00 28.12 112 GLY A N 1
ATOM 846 C CA . GLY A 1 112 ? 26.277 -42.531 -30.961 1.00 28.12 112 GLY A CA 1
ATOM 847 C C . GLY A 1 112 ? 26.824 -41.319 -30.218 1.00 28.12 112 GLY A C 1
ATOM 848 O O . GLY A 1 112 ? 26.152 -40.303 -30.100 1.00 28.12 112 GLY A O 1
ATOM 849 N N . THR A 1 113 ? 28.028 -41.461 -29.676 1.00 34.91 113 THR A N 1
ATOM 850 C CA . THR A 1 113 ? 28.883 -40.374 -29.191 1.00 34.91 113 THR A CA 1
ATOM 851 C C . THR A 1 113 ? 29.307 -39.479 -30.354 1.00 34.91 113 THR A C 1
ATOM 853 O O . THR A 1 113 ? 29.843 -39.990 -31.338 1.00 34.91 113 THR A O 1
ATOM 856 N N . SER A 1 114 ? 29.174 -38.163 -30.204 1.00 37.00 114 SER A N 1
ATOM 857 C CA . SER A 1 114 ? 30.013 -37.201 -30.922 1.00 37.00 114 SER A CA 1
ATOM 858 C C . SER A 1 114 ? 30.188 -35.939 -30.089 1.00 37.00 114 SER A C 1
ATOM 860 O O . SER A 1 114 ? 29.227 -35.215 -29.830 1.00 37.00 114 SER A O 1
ATOM 862 N N . ASP A 1 115 ? 31.433 -35.711 -29.690 1.00 34.50 115 ASP A N 1
ATOM 863 C CA . ASP A 1 115 ? 31.941 -34.443 -29.197 1.00 34.50 115 ASP A CA 1
ATOM 864 C C . ASP A 1 115 ? 31.680 -33.337 -30.224 1.00 34.50 115 ASP A C 1
ATOM 866 O O . ASP A 1 115 ? 32.032 -33.478 -31.397 1.00 34.50 115 ASP A O 1
ATOM 870 N N . ASN A 1 116 ? 31.123 -32.214 -29.776 1.00 39.31 116 ASN A N 1
ATOM 871 C CA . ASN A 1 116 ? 31.460 -30.927 -30.362 1.00 39.31 116 ASN A CA 1
ATOM 872 C C . ASN A 1 116 ? 31.309 -29.842 -29.296 1.00 39.31 116 ASN A C 1
ATOM 874 O O . ASN A 1 116 ? 30.207 -29.509 -28.863 1.00 39.31 116 ASN A O 1
ATOM 878 N N . ALA A 1 117 ? 32.456 -29.344 -28.843 1.00 42.09 117 ALA A N 1
ATOM 879 C CA . ALA A 1 117 ? 32.553 -28.112 -28.091 1.00 42.09 117 ALA A CA 1
ATOM 880 C C . ALA A 1 117 ? 32.189 -26.972 -29.042 1.00 42.09 117 ALA A C 1
ATOM 882 O O . ALA A 1 117 ? 32.934 -26.702 -29.984 1.00 42.09 117 ALA A O 1
ATOM 883 N N . ASP A 1 118 ? 31.055 -26.327 -28.790 1.00 31.58 118 ASP A N 1
ATOM 884 C CA . ASP A 1 118 ? 30.734 -25.050 -29.403 1.00 31.58 118 ASP A CA 1
ATOM 885 C C . ASP A 1 118 ? 30.587 -23.994 -28.310 1.00 31.58 118 ASP A C 1
ATOM 887 O O . ASP A 1 118 ? 30.021 -24.209 -27.235 1.00 31.58 118 ASP A O 1
ATOM 891 N N . THR A 1 119 ? 31.236 -22.879 -28.578 1.00 35.97 119 THR A N 1
ATOM 892 C CA . THR A 1 119 ? 31.495 -21.754 -27.696 1.00 35.97 119 THR A CA 1
ATOM 893 C C . THR A 1 119 ? 30.202 -21.131 -27.181 1.00 35.97 119 THR A C 1
ATOM 895 O O . THR A 1 119 ? 29.542 -20.372 -27.889 1.00 35.97 119 THR A O 1
ATOM 898 N N . ALA A 1 120 ? 29.869 -21.393 -25.913 1.00 33.16 120 ALA A N 1
ATOM 899 C CA . ALA A 1 120 ? 28.882 -20.609 -25.184 1.00 33.16 120 ALA A CA 1
ATOM 900 C C . ALA A 1 120 ? 29.428 -19.187 -25.017 1.00 33.16 120 ALA A C 1
ATOM 902 O O . ALA A 1 120 ? 30.249 -18.891 -24.148 1.00 33.16 120 ALA A O 1
ATOM 903 N N . THR A 1 121 ? 28.995 -18.315 -25.920 1.00 32.91 121 THR A N 1
ATOM 904 C CA . THR A 1 121 ? 29.111 -16.871 -25.766 1.00 32.91 121 THR A CA 1
ATOM 905 C C . THR A 1 121 ? 28.427 -16.520 -24.451 1.00 32.91 121 THR A C 1
ATOM 907 O O . THR A 1 121 ? 27.269 -16.878 -24.246 1.00 32.91 121 THR A O 1
ATOM 910 N N . ALA A 1 122 ? 29.158 -15.876 -23.542 1.00 37.25 122 ALA A N 1
ATOM 911 C CA . ALA A 1 122 ? 28.620 -15.341 -22.302 1.00 37.25 122 ALA A CA 1
ATOM 912 C C . ALA A 1 122 ? 27.641 -14.203 -22.635 1.00 37.25 122 ALA A C 1
ATOM 914 O O . ALA A 1 122 ? 27.998 -13.028 -22.608 1.00 37.25 122 ALA A O 1
ATOM 915 N N . ALA A 1 123 ? 26.415 -14.562 -23.013 1.00 37.69 123 ALA A N 1
ATOM 916 C CA . ALA A 1 123 ? 25.275 -13.676 -22.906 1.00 37.69 123 ALA A CA 1
ATOM 917 C C . ALA A 1 123 ? 25.048 -13.463 -21.409 1.00 37.69 123 ALA A C 1
ATOM 919 O O . ALA A 1 123 ? 24.914 -14.431 -20.656 1.00 37.69 123 ALA A O 1
ATOM 920 N N . GLY A 1 124 ? 25.116 -12.202 -20.978 1.00 39.31 124 GLY A N 1
ATOM 921 C CA . GLY A 1 124 ? 24.861 -11.819 -19.598 1.00 39.31 124 GLY A CA 1
ATOM 922 C C . GLY A 1 124 ? 23.570 -12.466 -19.119 1.00 39.31 124 GLY A C 1
ATOM 923 O O . GLY A 1 124 ? 22.576 -12.476 -19.842 1.00 39.31 124 GLY A O 1
ATOM 924 N N . VAL A 1 125 ? 23.607 -13.049 -17.925 1.00 41.31 125 VAL A N 1
ATOM 925 C CA . VAL A 1 125 ? 22.400 -13.527 -17.258 1.00 41.31 125 VAL A CA 1
ATOM 926 C C . VAL A 1 125 ? 21.509 -12.302 -17.079 1.00 41.31 125 VAL A C 1
ATOM 928 O O . VAL A 1 125 ? 21.757 -11.488 -16.193 1.00 41.31 125 VAL A O 1
ATOM 931 N N . THR A 1 126 ? 20.516 -12.126 -17.952 1.00 50.28 126 THR A N 1
ATOM 932 C CA . THR A 1 126 ? 19.388 -11.238 -17.682 1.00 50.28 126 THR A CA 1
ATOM 933 C C . THR A 1 126 ? 18.766 -11.782 -16.414 1.00 50.28 126 THR A C 1
ATOM 935 O O . THR A 1 126 ? 18.261 -12.908 -16.405 1.00 50.28 126 THR A O 1
ATOM 938 N N . ALA A 1 127 ? 18.925 -11.058 -15.312 1.00 63.28 127 ALA A N 1
ATOM 939 C CA . ALA A 1 127 ? 18.379 -11.513 -14.054 1.00 63.28 127 ALA A CA 1
ATOM 940 C C . ALA A 1 127 ? 16.851 -11.565 -14.214 1.00 63.28 127 ALA A C 1
ATOM 942 O O . ALA A 1 127 ? 16.224 -10.603 -14.646 1.00 63.28 127 ALA A O 1
ATOM 943 N N . SER A 1 128 ? 16.281 -12.749 -13.996 1.00 80.44 128 SER A N 1
ATOM 944 C CA . SER A 1 128 ? 14.874 -13.012 -14.281 1.00 80.44 128 SER A CA 1
ATOM 945 C C . SER A 1 128 ? 13.980 -12.150 -13.392 1.00 80.44 128 SER A C 1
ATOM 947 O O . SER A 1 128 ? 14.291 -11.947 -12.214 1.00 80.44 128 SER A O 1
ATOM 949 N N . ALA A 1 129 ? 12.870 -11.666 -13.953 1.00 81.38 129 ALA A N 1
ATOM 950 C CA . ALA A 1 129 ? 11.804 -11.062 -13.167 1.00 81.38 129 ALA A CA 1
ATOM 951 C C . ALA A 1 129 ? 11.368 -12.018 -12.046 1.00 81.38 129 ALA A C 1
ATOM 953 O O . ALA A 1 129 ? 11.434 -13.242 -12.191 1.00 81.38 129 ALA A O 1
ATOM 954 N N . VAL A 1 130 ? 10.955 -11.449 -10.917 1.00 92.69 130 VAL A N 1
ATOM 955 C CA . VAL A 1 130 ? 10.562 -12.201 -9.720 1.00 92.69 130 VAL A CA 1
ATOM 956 C C . VAL A 1 130 ? 9.083 -12.051 -9.394 1.00 92.69 130 VAL A C 1
ATOM 958 O O . VAL A 1 130 ? 8.535 -12.962 -8.791 1.00 92.69 130 VAL A O 1
ATOM 961 N N . ILE A 1 131 ? 8.438 -10.948 -9.788 1.00 96.44 131 ILE A N 1
ATOM 962 C CA . ILE A 1 131 ? 6.998 -10.711 -9.603 1.00 96.44 131 ILE A CA 1
ATOM 963 C C . ILE A 1 131 ? 6.433 -9.902 -10.759 1.00 96.44 131 ILE A C 1
ATOM 965 O O . ILE A 1 131 ? 7.116 -9.029 -11.290 1.00 96.44 131 ILE A O 1
ATOM 969 N N . ARG A 1 132 ? 5.168 -10.146 -11.085 1.00 98.19 132 ARG A N 1
ATOM 970 C CA . ARG A 1 132 ? 4.359 -9.273 -11.932 1.00 98.19 132 ARG A CA 1
ATOM 971 C C . ARG A 1 132 ? 3.379 -8.489 -11.081 1.00 98.19 132 ARG A C 1
ATOM 973 O O . ARG A 1 132 ? 2.694 -9.094 -10.256 1.00 98.19 132 ARG A O 1
ATOM 980 N N . ILE A 1 133 ? 3.265 -7.186 -11.325 1.00 98.56 133 ILE A N 1
ATOM 981 C CA . ILE A 1 133 ? 2.247 -6.337 -10.697 1.00 98.56 133 ILE A CA 1
ATOM 982 C C . ILE A 1 133 ? 1.449 -5.634 -11.790 1.00 98.56 133 ILE A C 1
ATOM 984 O O . ILE A 1 133 ? 2.017 -4.930 -12.625 1.00 98.56 133 ILE A O 1
ATOM 988 N N . GLU A 1 134 ? 0.134 -5.829 -11.768 1.00 98.56 134 GLU A N 1
ATOM 989 C CA . GLU A 1 134 ? -0.823 -4.992 -12.486 1.00 98.56 134 GLU A CA 1
ATOM 990 C C . GLU A 1 134 ? -1.404 -3.958 -11.518 1.00 98.56 134 GLU A C 1
ATOM 992 O O . GLU A 1 134 ? -1.889 -4.301 -10.435 1.00 98.56 134 GLU A O 1
ATOM 997 N N . TRP A 1 135 ? -1.323 -2.694 -11.916 1.00 98.56 135 TRP A N 1
ATOM 998 C CA . TRP A 1 135 ? -1.737 -1.530 -11.148 1.00 98.56 135 TRP A CA 1
ATOM 999 C C . TRP A 1 135 ? -3.127 -1.102 -11.599 1.00 98.56 135 TRP A C 1
ATOM 1001 O O . TRP A 1 135 ? -3.354 -0.940 -12.795 1.00 98.56 135 TRP A O 1
ATOM 1011 N N . PHE A 1 136 ? -4.046 -0.863 -10.667 1.00 98.69 136 PHE A N 1
ATOM 1012 C CA . PHE A 1 136 ? -5.405 -0.431 -10.988 1.00 98.69 136 PHE A CA 1
ATOM 1013 C C . PHE A 1 136 ? -5.762 0.881 -10.303 1.00 98.69 136 PHE A C 1
ATOM 1015 O O . PHE A 1 136 ? -5.404 1.127 -9.150 1.00 98.69 136 PHE A O 1
ATOM 1022 N N . ALA A 1 137 ? -6.533 1.700 -11.010 1.00 98.25 137 ALA A N 1
ATOM 1023 C CA . ALA A 1 137 ? -7.200 2.862 -10.450 1.00 98.25 137 ALA A CA 1
ATOM 1024 C C . ALA A 1 137 ? -8.371 2.455 -9.539 1.00 98.25 137 ALA A C 1
ATOM 1026 O O . ALA A 1 137 ? -8.817 1.307 -9.531 1.00 98.25 137 ALA A O 1
ATOM 1027 N N . GLU A 1 138 ? -8.921 3.436 -8.829 1.00 96.12 138 GLU A N 1
ATOM 1028 C CA . GLU A 1 138 ? -10.127 3.310 -7.995 1.00 96.12 138 GLU A CA 1
ATOM 1029 C C . GLU A 1 138 ? -11.326 2.665 -8.706 1.00 96.12 138 GLU A C 1
ATOM 1031 O O . GLU A 1 138 ? -12.038 1.841 -8.134 1.00 96.12 138 GLU A O 1
ATOM 1036 N N . ASP A 1 139 ? -11.544 3.000 -9.979 1.00 96.31 139 ASP A N 1
ATOM 1037 C CA . ASP A 1 139 ? -12.642 2.458 -10.786 1.00 96.31 139 ASP A CA 1
ATOM 1038 C C . ASP A 1 139 ? -12.326 1.089 -11.417 1.00 96.31 139 ASP A C 1
ATOM 1040 O O . ASP A 1 139 ? -13.069 0.612 -12.279 1.00 96.31 139 ASP A O 1
ATOM 1044 N N . ASN A 1 140 ? -11.246 0.448 -10.960 1.00 95.81 140 ASN A N 1
ATOM 1045 C CA . ASN A 1 140 ? -10.733 -0.832 -11.437 1.00 95.81 140 ASN A CA 1
ATOM 1046 C C . ASN A 1 140 ? -10.226 -0.796 -12.894 1.00 95.81 140 ASN A C 1
ATOM 1048 O O . ASN A 1 140 ? -10.093 -1.837 -13.542 1.00 95.81 140 ASN A O 1
ATOM 1052 N N . THR A 1 141 ? -9.939 0.396 -13.428 1.00 98.19 141 THR A N 1
ATOM 1053 C CA . THR A 1 141 ? -9.227 0.552 -14.702 1.00 98.19 141 THR A CA 1
ATOM 1054 C C . THR A 1 141 ? -7.761 0.171 -14.522 1.00 98.19 141 THR A C 1
ATOM 1056 O O . THR A 1 141 ? -7.093 0.696 -13.633 1.00 98.19 141 THR A O 1
ATOM 1059 N N . SER A 1 142 ? -7.253 -0.718 -15.379 1.00 97.94 142 SER A N 1
ATOM 1060 C CA . SER A 1 142 ? -5.824 -1.052 -15.431 1.00 97.94 142 SER A CA 1
ATOM 1061 C C . SER A 1 142 ? -5.023 0.188 -15.840 1.00 97.94 142 SER A C 1
ATOM 1063 O O . SER A 1 142 ? -5.307 0.805 -16.870 1.00 97.94 142 SER A O 1
ATOM 1065 N N . LEU A 1 143 ? -4.075 0.580 -14.992 1.00 97.50 143 LEU A N 1
ATOM 1066 C CA . LEU A 1 143 ? -3.162 1.700 -15.206 1.00 97.50 143 LEU A CA 1
ATOM 1067 C C . LEU A 1 143 ? -1.942 1.252 -16.001 1.00 97.50 143 LEU A C 1
ATOM 1069 O O . LEU A 1 143 ? -1.543 1.945 -16.930 1.00 97.50 143 LEU A O 1
ATOM 1073 N N . ASP A 1 144 ? -1.365 0.114 -15.617 1.00 97.38 144 ASP A N 1
ATOM 1074 C CA . ASP A 1 144 ? -0.212 -0.499 -16.271 1.00 97.38 144 ASP A CA 1
ATOM 1075 C C . ASP A 1 144 ? 0.078 -1.878 -15.660 1.00 97.38 144 ASP A C 1
ATOM 1077 O O . ASP A 1 144 ? -0.378 -2.203 -14.560 1.00 97.38 144 ASP A O 1
ATOM 1081 N N . VAL A 1 145 ? 0.892 -2.678 -16.349 1.00 97.56 145 VAL A N 1
ATOM 1082 C CA . VAL A 1 145 ? 1.382 -3.971 -15.857 1.00 97.56 145 VAL A CA 1
ATOM 1083 C C . VAL A 1 145 ? 2.864 -4.119 -16.159 1.00 97.56 145 VAL A C 1
ATOM 1085 O O . VAL A 1 145 ? 3.289 -3.897 -17.289 1.00 97.56 145 VAL A O 1
ATOM 1088 N N . TYR A 1 146 ? 3.644 -4.529 -15.160 1.00 97.75 146 TYR A N 1
ATOM 1089 C CA . TYR A 1 146 ? 5.082 -4.722 -15.322 1.00 97.75 146 TYR A CA 1
ATOM 1090 C C . TYR A 1 146 ? 5.577 -5.984 -14.621 1.00 97.75 146 TYR A C 1
ATOM 1092 O O . TYR A 1 146 ? 5.143 -6.329 -13.516 1.00 97.75 146 TYR A O 1
ATOM 1100 N N . ASP A 1 147 ? 6.538 -6.640 -15.268 1.00 97.25 147 ASP A N 1
ATOM 1101 C CA . ASP A 1 147 ? 7.388 -7.651 -14.653 1.00 97.25 147 ASP A CA 1
ATOM 1102 C C . ASP A 1 147 ? 8.558 -6.948 -13.962 1.00 97.25 147 ASP A C 1
ATOM 1104 O O . ASP A 1 147 ? 9.349 -6.237 -14.590 1.00 97.25 147 ASP A O 1
ATOM 1108 N N . TYR A 1 148 ? 8.658 -7.142 -12.651 1.00 97.50 148 TYR A N 1
ATOM 1109 C CA . TYR A 1 148 ? 9.680 -6.541 -11.813 1.00 97.50 148 TYR A CA 1
ATOM 1110 C C . TYR A 1 148 ? 10.767 -7.540 -11.473 1.00 97.50 148 TYR A C 1
ATOM 1112 O O . TYR A 1 148 ? 10.525 -8.676 -11.052 1.00 97.50 148 TYR A O 1
ATOM 1120 N N . ARG A 1 149 ? 11.998 -7.060 -11.558 1.00 95.88 149 ARG A N 1
ATOM 1121 C CA . ARG A 1 149 ? 13.178 -7.714 -11.030 1.00 95.88 149 ARG A CA 1
ATOM 1122 C C . ARG A 1 149 ? 13.517 -7.128 -9.667 1.00 95.88 149 ARG A C 1
ATOM 1124 O O . ARG A 1 149 ? 13.495 -5.913 -9.488 1.00 95.88 149 ARG A O 1
ATOM 1131 N N . LEU A 1 150 ? 13.884 -7.989 -8.718 1.00 95.19 150 LEU A N 1
ATOM 1132 C CA . LEU A 1 150 ? 14.505 -7.538 -7.476 1.00 95.19 150 LEU A CA 1
ATOM 1133 C C . LEU A 1 150 ? 15.932 -7.070 -7.785 1.00 95.19 150 LEU A C 1
ATOM 1135 O O . LEU A 1 150 ? 16.769 -7.872 -8.212 1.00 95.19 150 LEU A O 1
ATOM 1139 N N . ASP A 1 151 ? 16.191 -5.781 -7.592 1.00 94.12 151 ASP A N 1
ATOM 1140 C CA . ASP A 1 151 ? 17.499 -5.184 -7.822 1.00 94.12 151 ASP A CA 1
ATOM 1141 C C . ASP A 1 151 ? 18.416 -5.378 -6.612 1.00 94.12 151 ASP A C 1
ATOM 1143 O O . ASP A 1 151 ? 19.447 -6.045 -6.715 1.00 94.12 151 ASP A O 1
ATOM 1147 N N . HIS A 1 152 ? 18.007 -4.869 -5.447 1.00 93.25 152 HIS A N 1
ATOM 1148 C CA . HIS A 1 152 ? 18.732 -5.017 -4.185 1.00 93.25 152 HIS A CA 1
ATOM 1149 C C . HIS A 1 152 ? 17.820 -4.764 -2.966 1.00 93.25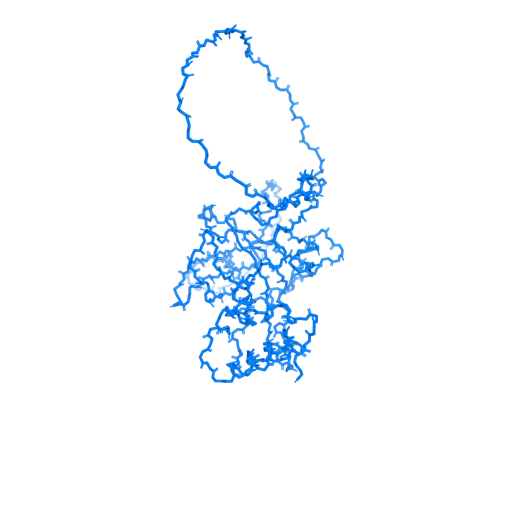 152 HIS A C 1
ATOM 1151 O O . HIS A 1 152 ? 16.614 -4.556 -3.101 1.00 93.25 152 HIS A O 1
ATOM 1157 N N . VAL A 1 153 ? 18.390 -4.815 -1.754 1.00 93.38 153 VAL A N 1
ATOM 1158 C CA . VAL A 1 153 ? 17.691 -4.518 -0.492 1.00 93.38 153 VAL A CA 1
ATOM 1159 C C . VAL A 1 153 ? 18.397 -3.384 0.241 1.00 93.38 153 VAL A C 1
ATOM 1161 O O . VAL A 1 153 ? 19.590 -3.474 0.527 1.00 93.38 153 VAL A O 1
ATOM 1164 N N . ILE A 1 154 ? 17.646 -2.349 0.609 1.00 93.00 154 ILE A N 1
ATOM 1165 C CA . ILE A 1 154 ? 18.113 -1.285 1.501 1.00 93.00 154 ILE A CA 1
ATOM 1166 C C . ILE A 1 154 ? 17.851 -1.734 2.938 1.00 93.00 154 ILE A C 1
ATOM 1168 O O . ILE A 1 154 ? 16.702 -1.911 3.338 1.00 93.00 154 ILE A O 1
ATOM 1172 N N . ALA A 1 155 ? 18.912 -1.923 3.726 1.00 90.69 155 ALA A N 1
ATOM 1173 C CA . ALA A 1 155 ? 18.816 -2.497 5.074 1.00 90.69 155 ALA A CA 1
ATOM 1174 C C . ALA A 1 155 ? 17.978 -1.652 6.056 1.00 90.69 155 ALA A C 1
ATOM 1176 O O . ALA A 1 155 ? 17.304 -2.205 6.922 1.00 90.69 155 ALA A O 1
ATOM 1177 N N . HIS A 1 156 ? 18.016 -0.324 5.910 1.00 91.06 156 HIS A N 1
ATOM 1178 C CA . HIS A 1 156 ? 17.295 0.637 6.749 1.00 91.06 156 HIS A CA 1
ATOM 1179 C C . HIS A 1 156 ? 16.477 1.599 5.881 1.00 91.06 156 HIS A C 1
ATOM 1181 O O . HIS A 1 156 ? 16.821 2.773 5.746 1.00 91.06 156 HIS A O 1
ATOM 1187 N N . GLY A 1 157 ? 15.429 1.073 5.246 1.00 93.19 157 GLY A N 1
ATOM 1188 C CA . GLY A 1 157 ? 14.575 1.817 4.328 1.00 93.19 157 GLY A CA 1
ATOM 1189 C C . GLY A 1 157 ? 13.308 2.366 4.979 1.00 93.19 157 GLY A C 1
ATOM 1190 O O . GLY A 1 157 ? 13.375 3.147 5.932 1.00 93.19 157 GLY A O 1
ATOM 1191 N N . LEU A 1 158 ? 12.150 1.997 4.432 1.00 93.06 158 LEU A N 1
ATOM 1192 C CA . LEU A 1 158 ? 10.835 2.430 4.900 1.00 93.06 158 LEU A CA 1
ATOM 1193 C C . LEU A 1 158 ? 10.651 2.048 6.369 1.00 93.06 158 LEU A C 1
ATOM 1195 O O . LEU A 1 158 ? 10.867 0.905 6.762 1.00 93.06 158 LEU A O 1
ATOM 1199 N N . GLU A 1 159 ? 10.317 3.036 7.197 1.00 90.00 159 GLU A N 1
ATOM 1200 C CA . GLU A 1 159 ? 10.236 2.907 8.659 1.00 90.00 159 GLU A CA 1
ATOM 1201 C C . GLU A 1 159 ? 11.511 2.385 9.352 1.00 90.00 159 GLU A C 1
ATOM 1203 O O . GLU A 1 159 ? 11.480 1.988 10.516 1.00 90.00 159 GLU A O 1
ATOM 1208 N N . GLY A 1 160 ? 12.658 2.409 8.667 1.00 90.81 160 GLY A N 1
ATOM 1209 C CA . GLY A 1 160 ? 13.897 1.783 9.134 1.00 90.81 160 GLY A CA 1
ATOM 1210 C C . GLY A 1 160 ? 13.946 0.262 8.939 1.00 90.81 160 GLY A C 1
ATOM 1211 O O . GLY A 1 160 ? 14.920 -0.357 9.374 1.00 90.81 160 GLY A O 1
ATOM 1212 N N . SER A 1 161 ? 12.942 -0.326 8.284 1.00 91.56 161 SER A N 1
ATOM 1213 C CA . SER A 1 161 ? 12.869 -1.748 7.942 1.00 91.56 161 SER A CA 1
ATOM 1214 C C . SER A 1 161 ? 13.645 -2.063 6.659 1.00 91.56 161 SER A C 1
ATOM 1216 O O . SER A 1 161 ? 13.795 -1.188 5.796 1.00 91.56 161 SER A O 1
ATOM 1218 N N . PRO A 1 162 ? 14.095 -3.317 6.472 1.00 93.62 162 PRO A N 1
ATOM 1219 C CA . PRO A 1 162 ? 14.609 -3.759 5.187 1.00 93.62 162 PRO A CA 1
ATOM 1220 C C . PRO A 1 162 ? 13.575 -3.531 4.079 1.00 93.62 162 PRO A C 1
ATOM 1222 O O . PRO A 1 162 ? 12.415 -3.922 4.208 1.00 93.62 162 PRO A O 1
ATOM 1225 N N . THR A 1 163 ? 13.994 -2.870 3.005 1.00 95.50 163 THR A N 1
ATOM 1226 C CA . THR A 1 163 ? 13.127 -2.469 1.891 1.00 95.50 163 THR A CA 1
ATOM 1227 C C . THR A 1 163 ? 13.677 -3.050 0.602 1.00 95.50 163 THR A C 1
ATOM 1229 O O . THR A 1 163 ? 14.834 -2.807 0.256 1.00 95.50 163 THR A O 1
ATOM 1232 N N . PHE A 1 164 ? 12.858 -3.831 -0.092 1.00 96.31 164 PHE A N 1
ATOM 1233 C CA . PHE A 1 164 ? 13.186 -4.364 -1.406 1.00 96.31 164 PHE A CA 1
ATOM 1234 C C . PHE A 1 164 ? 13.091 -3.252 -2.448 1.00 96.31 164 PHE A C 1
ATOM 1236 O O . PHE A 1 164 ? 12.125 -2.490 -2.446 1.00 96.31 164 PHE A O 1
ATOM 1243 N N . VAL A 1 165 ? 14.086 -3.178 -3.329 1.00 97.12 165 VAL A N 1
ATOM 1244 C CA . VAL A 1 165 ? 14.108 -2.278 -4.483 1.00 97.12 165 VAL A CA 1
ATOM 1245 C C . VAL A 1 165 ? 13.838 -3.104 -5.730 1.00 97.12 165 VAL A C 1
ATOM 1247 O O . VAL A 1 165 ? 14.624 -3.981 -6.089 1.00 97.12 165 VAL A O 1
ATOM 1250 N N . PHE A 1 166 ? 12.720 -2.824 -6.381 1.00 97.88 166 PHE A N 1
ATOM 1251 C CA . PHE A 1 166 ? 12.293 -3.442 -7.623 1.00 97.88 166 PHE A CA 1
ATOM 1252 C C . PHE A 1 166 ? 12.429 -2.464 -8.784 1.00 97.88 166 PHE A C 1
ATOM 1254 O O . PHE A 1 166 ? 12.212 -1.259 -8.639 1.00 97.88 166 PHE A O 1
ATOM 1261 N N . THR A 1 167 ? 12.742 -3.010 -9.952 1.00 97.75 167 THR A N 1
ATOM 1262 C CA . THR A 1 167 ? 12.788 -2.273 -11.213 1.00 97.75 167 THR A CA 1
ATOM 1263 C C . THR A 1 167 ? 12.218 -3.133 -12.330 1.00 97.75 167 THR A C 1
ATOM 1265 O O . THR A 1 167 ? 12.324 -4.361 -12.272 1.00 97.75 167 THR A O 1
ATOM 1268 N N . THR A 1 168 ? 11.601 -2.511 -13.327 1.00 96.69 168 THR A N 1
ATOM 1269 C CA . THR A 1 168 ? 11.209 -3.194 -14.562 1.00 96.69 168 THR A CA 1
ATOM 1270 C C . THR A 1 168 ? 12.175 -2.849 -15.692 1.00 96.69 168 THR A C 1
ATOM 1272 O O . THR A 1 168 ? 12.599 -1.701 -15.839 1.00 96.69 168 THR A O 1
ATOM 1275 N N . ASP A 1 169 ? 12.512 -3.859 -16.493 1.00 92.38 169 ASP A N 1
ATOM 1276 C CA . ASP A 1 169 ? 13.328 -3.714 -17.701 1.00 92.38 169 ASP A CA 1
ATOM 1277 C C . ASP A 1 169 ? 12.456 -3.492 -18.960 1.00 92.38 169 ASP A C 1
ATOM 1279 O O . ASP A 1 169 ? 12.974 -3.519 -20.079 1.00 92.38 169 ASP A O 1
ATOM 1283 N N . ASP A 1 170 ? 11.134 -3.296 -18.806 1.00 93.88 170 ASP A N 1
ATOM 1284 C CA . ASP A 1 170 ? 10.243 -3.008 -19.935 1.00 93.88 170 ASP A CA 1
ATOM 1285 C C . ASP A 1 170 ? 10.682 -1.704 -20.634 1.00 93.88 170 ASP A C 1
ATOM 1287 O O . ASP A 1 170 ? 10.750 -0.648 -19.995 1.00 93.88 170 ASP A O 1
ATOM 1291 N N . PRO A 1 171 ? 10.977 -1.734 -21.947 1.00 91.31 171 PRO A N 1
ATOM 1292 C CA . PRO A 1 171 ? 11.449 -0.558 -22.672 1.00 91.31 171 PRO A CA 1
ATOM 1293 C C . PRO A 1 171 ? 10.419 0.578 -22.743 1.00 91.31 171 PRO A C 1
ATOM 1295 O O . PRO A 1 171 ? 10.796 1.711 -23.028 1.00 91.31 171 PRO A O 1
ATOM 1298 N N . ASN A 1 172 ? 9.136 0.305 -22.498 1.00 91.62 172 ASN A N 1
ATOM 1299 C CA . ASN A 1 172 ? 8.082 1.317 -22.476 1.00 91.62 172 ASN A CA 1
ATOM 1300 C C . ASN A 1 172 ? 7.932 1.985 -21.101 1.00 91.62 172 ASN A C 1
ATOM 1302 O O . ASN A 1 172 ? 7.221 2.980 -20.988 1.00 91.62 172 ASN A O 1
ATOM 1306 N N . ALA A 1 173 ? 8.616 1.483 -20.068 1.00 94.06 173 ALA A N 1
ATOM 1307 C CA . ALA A 1 173 ? 8.515 2.008 -18.713 1.00 94.06 173 ALA A CA 1
ATOM 1308 C C . ALA A 1 173 ? 9.390 3.248 -18.459 1.00 94.06 173 ALA A C 1
ATOM 1310 O O . ALA A 1 173 ? 9.389 3.743 -17.336 1.00 94.06 173 ALA A O 1
ATOM 1311 N N . GLU A 1 174 ? 10.152 3.752 -19.444 1.00 90.44 174 GLU A N 1
ATOM 1312 C CA . GLU A 1 174 ? 11.141 4.826 -19.229 1.00 90.44 174 GLU A CA 1
ATOM 1313 C C . GLU A 1 174 ? 10.539 6.058 -18.537 1.00 90.44 174 GLU A C 1
ATOM 1315 O O . GLU A 1 174 ? 11.121 6.548 -17.567 1.00 90.44 174 GLU A O 1
ATOM 1320 N N . ASP A 1 175 ? 9.351 6.472 -18.986 1.00 92.38 175 ASP A N 1
ATOM 1321 C CA . ASP A 1 175 ? 8.579 7.592 -18.438 1.00 92.38 175 ASP A CA 1
ATOM 1322 C C . ASP A 1 175 ? 7.438 7.142 -17.503 1.00 92.38 175 ASP A C 1
ATOM 1324 O O . ASP A 1 175 ? 6.682 7.980 -17.006 1.00 92.38 175 ASP A O 1
ATOM 1328 N N . SER A 1 176 ? 7.276 5.833 -17.269 1.00 96.50 176 SER A N 1
ATOM 1329 C CA . SER A 1 176 ? 6.197 5.321 -16.420 1.00 96.50 176 SER A CA 1
ATOM 1330 C C . SER A 1 176 ? 6.487 5.629 -14.950 1.00 96.50 176 SER A C 1
ATOM 1332 O O . SER A 1 176 ? 7.585 5.329 -14.469 1.00 96.50 176 SER A O 1
ATOM 1334 N N . PRO A 1 177 ? 5.508 6.149 -14.183 1.00 97.25 177 PRO A N 1
ATOM 1335 C CA . PRO A 1 177 ? 5.684 6.361 -12.749 1.00 97.25 177 PRO A CA 1
ATOM 1336 C C . PRO A 1 177 ? 5.945 5.044 -12.005 1.00 97.25 177 PRO A C 1
ATOM 1338 O O . PRO A 1 177 ? 6.531 5.054 -10.929 1.00 97.25 177 PRO A O 1
ATOM 1341 N N . PHE A 1 178 ? 5.545 3.901 -12.571 1.00 97.69 178 PHE A N 1
ATOM 1342 C CA . PHE A 1 178 ? 5.666 2.586 -11.942 1.00 97.69 178 PHE A CA 1
ATOM 1343 C C . PHE A 1 178 ? 7.014 1.900 -12.208 1.00 97.69 178 PHE A C 1
ATOM 1345 O O . PHE A 1 178 ? 7.181 0.736 -11.849 1.00 97.69 178 PHE A O 1
ATOM 1352 N N . ARG A 1 179 ? 7.989 2.580 -12.828 1.00 97.50 179 ARG A N 1
ATOM 1353 C CA . ARG A 1 179 ? 9.271 1.970 -13.214 1.00 97.50 179 ARG A CA 1
ATOM 1354 C C . ARG A 1 179 ? 10.068 1.428 -12.027 1.00 97.50 179 ARG A C 1
ATOM 1356 O O . ARG A 1 179 ? 10.613 0.325 -12.103 1.00 97.50 179 ARG A O 1
ATOM 1363 N N . TRP A 1 180 ? 10.145 2.202 -10.947 1.00 97.94 180 TRP A N 1
ATOM 1364 C CA . TRP A 1 180 ? 10.812 1.819 -9.706 1.00 97.94 180 TRP A CA 1
ATOM 1365 C C . TRP A 1 180 ? 9.796 1.645 -8.591 1.00 97.94 180 TRP A C 1
ATOM 1367 O O . TRP A 1 180 ? 8.916 2.483 -8.410 1.00 97.94 180 TRP A O 1
ATOM 1377 N N . LEU A 1 181 ? 9.960 0.577 -7.814 1.00 98.19 181 LEU A N 1
ATOM 1378 C CA . LEU A 1 181 ? 9.118 0.257 -6.667 1.00 98.19 181 LEU A CA 1
ATOM 1379 C C . LEU A 1 181 ? 10.001 -0.100 -5.470 1.00 98.19 181 LEU A C 1
ATOM 1381 O O . LEU A 1 181 ? 10.803 -1.026 -5.526 1.00 98.19 181 LEU A O 1
ATOM 1385 N N . LEU A 1 182 ? 9.829 0.616 -4.367 1.00 97.94 182 LEU A N 1
ATOM 1386 C CA . LEU A 1 182 ? 10.401 0.284 -3.067 1.00 97.94 182 LEU A CA 1
ATOM 1387 C C . LEU A 1 182 ? 9.292 -0.257 -2.182 1.00 97.94 182 LEU A C 1
ATOM 1389 O O . LEU A 1 182 ? 8.283 0.421 -2.022 1.00 97.94 182 LEU A O 1
ATOM 1393 N N . ALA A 1 183 ? 9.475 -1.426 -1.574 1.00 97.75 183 ALA A N 1
ATOM 1394 C CA . ALA A 1 183 ? 8.461 -1.991 -0.691 1.00 97.75 183 ALA A CA 1
ATOM 1395 C C . ALA A 1 183 ? 9.053 -2.779 0.483 1.00 97.75 183 ALA A C 1
ATOM 1397 O O . ALA A 1 183 ? 10.047 -3.500 0.346 1.00 97.75 183 ALA A O 1
ATOM 1398 N N . ILE A 1 184 ? 8.424 -2.650 1.653 1.00 95.00 184 ILE A N 1
ATOM 1399 C CA . ILE A 1 184 ? 8.657 -3.570 2.774 1.00 95.00 184 ILE A CA 1
ATOM 1400 C C . ILE A 1 184 ? 8.047 -4.927 2.402 1.00 95.00 184 ILE A C 1
ATOM 1402 O O . ILE A 1 184 ? 7.035 -4.985 1.705 1.00 95.00 184 ILE A O 1
ATOM 1406 N N . ALA A 1 185 ? 8.653 -6.021 2.871 1.00 93.56 185 ALA A N 1
ATOM 1407 C CA . ALA A 1 185 ? 8.031 -7.342 2.799 1.00 93.56 185 ALA A CA 1
ATOM 1408 C C . ALA A 1 185 ? 6.593 -7.302 3.359 1.00 93.56 185 ALA A C 1
ATOM 1410 O O . ALA A 1 185 ? 6.395 -6.685 4.411 1.00 93.56 185 ALA A O 1
ATOM 1411 N N . PRO A 1 186 ? 5.620 -7.986 2.736 1.00 95.25 186 PRO A N 1
ATOM 1412 C CA . PRO A 1 186 ? 4.298 -8.130 3.313 1.00 95.25 186 PRO A CA 1
ATOM 1413 C C . PRO A 1 186 ? 4.360 -8.749 4.704 1.00 95.25 186 PRO A C 1
ATOM 1415 O O . PRO A 1 186 ? 4.929 -9.826 4.906 1.00 95.25 186 PRO A O 1
ATOM 1418 N N . LEU A 1 187 ? 3.797 -8.043 5.680 1.00 92.12 187 LEU A N 1
ATOM 1419 C CA . LEU A 1 187 ? 3.795 -8.453 7.075 1.00 92.12 187 LEU A CA 1
ATOM 1420 C C . LEU A 1 187 ? 2.407 -8.205 7.687 1.00 92.12 187 LEU A C 1
ATOM 1422 O O . LEU A 1 187 ? 1.840 -7.138 7.492 1.00 92.12 187 LEU A O 1
ATOM 1426 N N . PRO A 1 188 ? 1.839 -9.162 8.444 1.00 94.00 188 PRO A N 1
ATOM 1427 C CA . PRO A 1 188 ? 2.317 -10.539 8.594 1.00 94.00 188 PRO A CA 1
ATOM 1428 C C . PRO A 1 188 ? 2.301 -11.309 7.258 1.00 94.00 188 PRO A C 1
ATOM 1430 O O . PRO A 1 188 ? 1.713 -10.850 6.282 1.00 94.00 188 PRO A O 1
ATOM 1433 N N . SER A 1 189 ? 2.944 -12.484 7.217 1.00 93.00 189 SER A N 1
ATOM 1434 C CA . SER A 1 189 ? 2.877 -13.390 6.055 1.00 93.00 189 SER A CA 1
ATOM 1435 C C . SER A 1 189 ? 1.421 -13.658 5.665 1.00 93.00 189 SER A C 1
ATOM 1437 O O . SER A 1 189 ? 0.567 -13.815 6.543 1.00 93.00 189 SER A O 1
ATOM 1439 N N . ARG A 1 190 ? 1.146 -13.804 4.363 1.00 90.94 190 ARG A N 1
ATOM 1440 C CA . ARG A 1 190 ? -0.191 -14.138 3.831 1.00 90.94 190 ARG A CA 1
ATOM 1441 C C . ARG A 1 190 ? -0.791 -15.378 4.498 1.00 90.94 190 ARG A C 1
ATOM 1443 O O . ARG A 1 190 ? -1.995 -15.453 4.726 1.00 90.94 190 ARG A O 1
ATOM 1450 N N . LYS A 1 191 ? 0.046 -16.344 4.891 1.00 90.44 191 LYS A N 1
ATOM 1451 C CA . LYS A 1 191 ? -0.395 -17.578 5.566 1.00 90.44 191 LYS A CA 1
ATOM 1452 C C . LYS A 1 191 ? -0.916 -17.340 6.985 1.00 90.44 191 LYS A C 1
ATOM 1454 O O . LYS A 1 191 ? -1.748 -18.116 7.446 1.00 90.44 191 LYS A O 1
ATOM 1459 N N . ALA A 1 192 ? -0.464 -16.285 7.665 1.00 92.25 192 ALA A N 1
ATOM 1460 C CA . ALA A 1 192 ? -0.854 -16.001 9.046 1.00 92.25 192 ALA A CA 1
ATOM 1461 C C . ALA A 1 192 ? -2.354 -15.700 9.178 1.00 92.25 192 ALA A C 1
ATOM 1463 O O . ALA A 1 192 ? -2.950 -15.988 10.215 1.00 92.25 192 ALA A O 1
ATOM 1464 N N . PHE A 1 193 ? -2.982 -15.166 8.126 1.00 93.25 193 PHE A N 1
ATOM 1465 C CA . PHE A 1 193 ? -4.411 -14.866 8.138 1.00 93.25 193 PHE A CA 1
ATOM 1466 C C . PHE A 1 193 ? -5.268 -16.130 8.318 1.00 93.25 193 PHE A C 1
ATOM 1468 O O . PHE A 1 193 ? -6.201 -16.143 9.119 1.00 93.25 193 PHE A O 1
ATOM 1475 N N . ALA A 1 194 ? -4.885 -17.246 7.684 1.00 86.81 194 ALA A N 1
ATOM 1476 C CA . ALA A 1 194 ? -5.575 -18.533 7.836 1.00 86.81 194 ALA A CA 1
ATOM 1477 C C . ALA A 1 194 ? -5.527 -19.092 9.274 1.00 86.81 194 ALA A C 1
ATOM 1479 O O . ALA A 1 194 ? -6.325 -19.957 9.636 1.00 86.81 194 ALA A O 1
ATOM 1480 N N . GLU A 1 195 ? -4.608 -18.591 10.099 1.00 90.94 195 GLU A N 1
ATOM 1481 C CA . GLU A 1 195 ? -4.434 -18.964 11.505 1.00 90.94 195 GLU A CA 1
ATOM 1482 C C . GLU A 1 195 ? -5.101 -17.958 12.464 1.00 90.94 195 GLU A C 1
ATOM 1484 O O . GLU A 1 195 ? -4.912 -18.035 13.679 1.00 90.94 195 GLU A O 1
ATOM 1489 N N . GLY A 1 196 ? -5.904 -17.025 11.936 1.00 89.38 196 GLY A N 1
ATOM 1490 C CA . GLY A 1 196 ? -6.559 -15.962 12.702 1.00 89.38 196 GLY A CA 1
ATOM 1491 C C . GLY A 1 196 ? -5.666 -14.745 12.967 1.00 89.38 196 GLY A C 1
ATOM 1492 O O . GLY A 1 196 ? -5.939 -13.982 13.893 1.00 89.38 196 GLY A O 1
ATOM 1493 N N . GLY A 1 197 ? -4.579 -14.588 12.204 1.00 92.00 197 GLY A N 1
ATOM 1494 C CA . GLY A 1 197 ? -3.725 -13.402 12.223 1.00 92.00 197 GLY A CA 1
ATOM 1495 C C . GLY A 1 197 ? -4.354 -12.190 11.527 1.00 92.00 197 GLY A C 1
ATOM 1496 O O . GLY A 1 197 ? -5.467 -12.250 11.015 1.00 92.00 197 GLY A O 1
ATOM 1497 N N . LEU A 1 198 ? -3.622 -11.073 11.505 1.00 94.88 198 LEU A N 1
ATOM 1498 C CA . LEU A 1 198 ? -4.017 -9.874 10.757 1.00 94.88 198 LEU A CA 1
ATOM 1499 C C . LEU A 1 198 ? -3.936 -10.115 9.244 1.00 94.88 198 LEU A C 1
ATOM 1501 O O . LEU A 1 198 ? -3.140 -10.942 8.794 1.00 94.88 198 LEU A O 1
ATOM 1505 N N . LEU A 1 199 ? -4.697 -9.336 8.468 1.00 96.44 199 LEU A N 1
ATOM 1506 C CA . LEU A 1 199 ? -4.471 -9.232 7.027 1.00 96.44 199 LEU A CA 1
ATOM 1507 C C . LEU A 1 199 ? -3.025 -8.808 6.755 1.00 96.44 199 LEU A C 1
ATOM 1509 O O . LEU A 1 199 ? -2.468 -7.935 7.434 1.00 96.44 199 LEU A O 1
ATOM 1513 N N . SER A 1 200 ? -2.427 -9.438 5.748 1.00 97.25 200 SER A N 1
ATOM 1514 C CA . SER A 1 200 ? -1.117 -9.025 5.260 1.00 97.25 200 SER A CA 1
ATOM 1515 C C . SER A 1 200 ? -1.214 -7.614 4.687 1.00 97.25 200 SER A C 1
ATOM 1517 O O . SER A 1 200 ? -2.208 -7.259 4.054 1.00 97.25 200 SER A O 1
ATOM 1519 N N . HIS A 1 201 ? -0.199 -6.797 4.927 1.00 96.88 201 HIS A N 1
ATOM 1520 C CA . HIS A 1 201 ? -0.097 -5.456 4.371 1.00 96.88 201 HIS A CA 1
ATOM 1521 C C . HIS A 1 201 ? 1.368 -5.119 4.118 1.00 96.88 201 HIS A C 1
ATOM 1523 O O . HIS A 1 201 ? 2.275 -5.731 4.686 1.00 96.88 201 HIS A O 1
ATOM 1529 N N . LEU A 1 202 ? 1.598 -4.152 3.241 1.00 96.69 202 LEU A N 1
ATOM 1530 C CA . LEU A 1 202 ? 2.929 -3.676 2.898 1.00 96.69 202 LEU A CA 1
ATOM 1531 C C . LEU A 1 202 ? 2.913 -2.170 2.680 1.00 96.69 202 LEU A C 1
ATOM 1533 O O . LEU A 1 202 ? 1.898 -1.591 2.287 1.00 96.69 202 LEU A O 1
ATOM 1537 N N . HIS A 1 203 ? 4.065 -1.551 2.910 1.00 96.88 203 HIS A N 1
ATOM 1538 C CA . HIS A 1 203 ? 4.301 -0.136 2.646 1.00 96.88 203 HIS A CA 1
ATOM 1539 C C . HIS A 1 203 ? 5.191 0.004 1.426 1.00 96.88 203 HIS A C 1
ATOM 1541 O O . HIS A 1 203 ? 6.173 -0.736 1.305 1.00 96.88 203 HIS A O 1
ATOM 1547 N N . PHE A 1 204 ? 4.866 0.952 0.552 1.00 97.88 204 PHE A N 1
ATOM 1548 C CA . PHE A 1 204 ? 5.591 1.138 -0.691 1.00 97.88 204 PHE A CA 1
ATOM 1549 C C . PHE A 1 204 ? 5.757 2.599 -1.114 1.00 97.88 204 PHE A C 1
ATOM 1551 O O . PHE A 1 204 ? 5.028 3.500 -0.696 1.00 97.88 204 PHE A O 1
ATOM 1558 N N . GLN A 1 205 ? 6.746 2.815 -1.974 1.00 97.81 205 GLN A N 1
ATOM 1559 C CA . GLN A 1 205 ? 6.984 4.036 -2.734 1.00 97.81 205 GLN A CA 1
ATOM 1560 C C . GLN A 1 205 ? 7.273 3.665 -4.183 1.00 97.81 205 GLN A C 1
ATOM 1562 O O . GLN A 1 205 ? 7.818 2.595 -4.447 1.00 97.81 205 GLN A O 1
ATOM 1567 N N . TYR A 1 206 ? 6.951 4.554 -5.111 1.00 97.62 206 TYR A N 1
ATOM 1568 C CA . TYR A 1 206 ? 7.187 4.335 -6.530 1.00 97.62 206 TYR A CA 1
ATOM 1569 C C . TYR A 1 206 ? 7.510 5.658 -7.230 1.00 97.62 206 TYR A C 1
ATOM 1571 O O . TYR A 1 206 ? 7.110 6.724 -6.752 1.00 97.62 206 TYR A O 1
ATOM 1579 N N . ALA A 1 207 ? 8.292 5.584 -8.304 1.00 97.12 207 ALA A N 1
ATOM 1580 C CA . ALA A 1 207 ? 8.671 6.723 -9.136 1.00 97.12 207 ALA A CA 1
ATOM 1581 C C . ALA A 1 207 ? 9.223 6.247 -10.486 1.00 97.12 207 ALA A C 1
ATOM 1583 O O . ALA A 1 207 ? 9.673 5.103 -10.626 1.00 97.12 207 ALA A O 1
ATOM 1584 N N . ASN A 1 208 ? 9.273 7.152 -11.462 1.00 96.06 208 ASN A N 1
ATOM 1585 C CA . ASN A 1 208 ? 9.949 6.888 -12.730 1.00 96.06 208 ASN A CA 1
ATOM 1586 C C . ASN A 1 208 ? 11.490 6.867 -12.603 1.00 96.06 208 ASN A C 1
ATOM 1588 O O . ASN A 1 208 ? 12.166 6.213 -13.394 1.00 96.06 208 ASN A O 1
ATOM 1592 N N . ASP A 1 209 ? 12.061 7.525 -11.589 1.00 94.94 209 ASP A N 1
ATOM 1593 C CA . ASP A 1 209 ? 13.503 7.596 -11.326 1.00 94.94 209 ASP A CA 1
ATOM 1594 C C . ASP A 1 209 ? 13.816 7.204 -9.873 1.00 94.94 209 ASP A C 1
ATOM 1596 O O . ASP A 1 209 ? 13.283 7.777 -8.917 1.00 94.94 209 ASP A O 1
ATOM 1600 N N . LEU A 1 210 ? 14.736 6.250 -9.689 1.00 95.31 210 LEU A N 1
ATOM 1601 C CA . LEU A 1 210 ? 15.207 5.818 -8.374 1.00 95.31 210 LEU A CA 1
ATOM 1602 C C . LEU A 1 210 ? 15.763 6.990 -7.549 1.00 95.31 210 LEU A C 1
ATOM 1604 O O . LEU A 1 210 ? 15.561 7.040 -6.334 1.00 95.31 210 LEU A O 1
ATOM 1608 N N . HIS A 1 211 ? 16.410 7.970 -8.187 1.00 94.38 211 HIS A N 1
ATOM 1609 C CA . HIS A 1 211 ? 16.958 9.141 -7.502 1.00 94.38 211 HIS A CA 1
ATOM 1610 C C . HIS A 1 211 ? 15.892 10.036 -6.863 1.00 94.38 211 HIS A C 1
ATOM 1612 O O . HIS A 1 211 ? 16.231 10.819 -5.970 1.00 94.38 211 HIS A O 1
ATOM 1618 N N . THR A 1 212 ? 14.621 9.912 -7.252 1.00 93.88 212 THR A N 1
ATOM 1619 C CA . THR A 1 212 ? 13.490 10.564 -6.574 1.00 93.88 212 THR A CA 1
ATOM 1620 C C . THR A 1 212 ? 13.205 9.919 -5.213 1.00 93.88 212 THR A C 1
ATOM 1622 O O . THR A 1 212 ? 12.770 10.599 -4.282 1.00 93.88 212 THR A O 1
ATOM 1625 N N . LEU A 1 213 ? 13.508 8.627 -5.055 1.00 95.00 213 LEU A N 1
ATOM 1626 C CA . LEU A 1 213 ? 13.211 7.846 -3.852 1.00 95.00 213 LEU A CA 1
ATOM 1627 C C . LEU A 1 213 ? 14.406 7.738 -2.898 1.00 95.00 213 LEU A C 1
ATOM 1629 O O . LEU A 1 213 ? 14.223 7.773 -1.677 1.00 95.00 213 LEU A O 1
ATOM 1633 N N . VAL A 1 214 ? 15.631 7.664 -3.428 1.00 95.50 214 VAL A N 1
ATOM 1634 C CA . VAL A 1 214 ? 16.854 7.453 -2.635 1.00 95.50 214 VAL A CA 1
ATOM 1635 C C . VAL A 1 214 ? 17.898 8.552 -2.840 1.00 95.50 214 VAL A C 1
ATOM 1637 O O . VAL A 1 214 ? 17.938 9.240 -3.859 1.00 95.50 214 VAL A O 1
ATOM 1640 N N . SER A 1 215 ? 18.762 8.725 -1.842 1.00 92.00 215 SER A N 1
ATOM 1641 C CA . SER A 1 215 ? 19.972 9.548 -1.904 1.00 92.00 215 SER A CA 1
ATOM 1642 C C . SER A 1 215 ? 21.191 8.645 -1.787 1.00 92.00 215 SER A C 1
ATOM 1644 O O . SER A 1 215 ? 21.256 7.796 -0.897 1.00 92.00 215 SER A O 1
ATOM 1646 N N . SER A 1 216 ? 22.189 8.855 -2.638 1.00 84.44 216 SER A N 1
ATOM 1647 C CA . SER A 1 216 ? 23.495 8.227 -2.457 1.00 84.44 216 SER A CA 1
ATOM 1648 C C . SER A 1 216 ? 24.240 8.975 -1.346 1.00 84.44 216 SER A C 1
ATOM 1650 O O . SER A 1 216 ? 24.270 10.206 -1.342 1.00 84.44 216 SER A O 1
ATOM 1652 N N . GLY A 1 217 ? 24.864 8.259 -0.403 1.00 63.03 217 GLY A N 1
ATOM 1653 C CA . GLY A 1 217 ? 25.576 8.830 0.757 1.00 63.03 217 GLY A CA 1
ATOM 1654 C C . GLY A 1 217 ? 26.730 9.813 0.466 1.00 63.03 217 GLY A C 1
ATOM 1655 O O . GLY A 1 217 ? 27.445 10.208 1.384 1.00 63.03 217 GLY A O 1
ATOM 1656 N N . THR A 1 218 ? 26.930 10.221 -0.788 1.00 52.19 218 THR A N 1
ATOM 1657 C CA . THR A 1 218 ? 27.801 11.324 -1.213 1.00 52.19 218 THR A CA 1
ATOM 1658 C C . THR A 1 218 ? 27.134 12.702 -1.126 1.00 52.19 218 THR A C 1
ATOM 1660 O O . THR A 1 218 ? 27.851 13.700 -1.120 1.00 52.19 218 THR A O 1
ATOM 1663 N N . ASP A 1 219 ? 25.808 12.782 -0.960 1.00 50.00 219 ASP A N 1
ATOM 1664 C CA . ASP A 1 219 ? 25.055 14.042 -0.781 1.00 50.00 219 ASP A CA 1
ATOM 1665 C C . ASP A 1 219 ? 25.146 14.593 0.660 1.00 50.00 219 ASP A C 1
ATOM 1667 O O . ASP A 1 219 ? 24.195 15.115 1.249 1.00 50.00 219 ASP A O 1
ATOM 1671 N N . GLY A 1 220 ? 26.328 14.477 1.264 1.00 41.56 220 GLY A N 1
ATOM 1672 C CA . GLY A 1 220 ? 26.628 15.021 2.578 1.00 41.56 220 GLY A CA 1
ATOM 1673 C C . GLY A 1 220 ? 26.684 16.548 2.561 1.00 41.56 220 GLY A C 1
ATOM 1674 O O . GLY A 1 220 ? 27.737 17.131 2.318 1.00 41.56 220 GLY A O 1
ATOM 1675 N N . GLY A 1 221 ? 25.575 17.197 2.924 1.00 36.91 221 GLY A N 1
ATOM 1676 C CA . GLY A 1 221 ? 25.610 18.523 3.542 1.00 36.91 221 GLY A CA 1
ATOM 1677 C C . GLY A 1 221 ? 24.505 19.486 3.125 1.00 36.91 221 GLY A C 1
ATOM 1678 O O . GLY A 1 221 ? 24.713 20.306 2.235 1.00 36.91 221 GLY A O 1
ATOM 1679 N N . LYS A 1 222 ? 23.392 19.478 3.872 1.00 36.22 222 LYS A N 1
ATOM 1680 C CA . LYS A 1 222 ? 22.867 20.637 4.631 1.00 36.22 222 LYS A CA 1
ATOM 1681 C C . LYS A 1 222 ? 21.509 20.294 5.253 1.00 36.22 222 LYS A C 1
ATOM 1683 O O . LYS A 1 222 ? 20.464 20.718 4.775 1.00 36.22 222 LYS A O 1
ATOM 1688 N N . GLU A 1 223 ? 21.536 19.604 6.388 1.00 34.72 223 GLU A N 1
ATOM 1689 C CA . GLU A 1 223 ? 20.478 19.769 7.384 1.00 34.72 223 GLU A CA 1
ATOM 1690 C C . GLU A 1 223 ? 20.894 20.865 8.373 1.00 34.72 223 GLU A C 1
ATOM 1692 O O . GLU A 1 223 ? 21.999 20.843 8.914 1.00 34.72 223 GLU A O 1
ATOM 1697 N N . GLY A 1 224 ? 19.992 21.822 8.612 1.00 33.81 224 GLY A N 1
ATOM 1698 C CA . GLY A 1 224 ? 20.016 22.655 9.813 1.00 33.81 224 GLY A CA 1
ATOM 1699 C C . GLY A 1 224 ? 20.440 24.115 9.642 1.00 33.81 224 GLY A C 1
ATOM 1700 O O . GLY A 1 224 ? 21.445 24.536 10.204 1.00 33.81 224 GLY A O 1
ATOM 1701 N N . GLN A 1 225 ? 19.598 24.944 9.020 1.00 30.88 225 GLN A N 1
ATOM 1702 C CA . GLN A 1 225 ? 19.407 26.295 9.556 1.00 30.88 225 GLN A CA 1
ATOM 1703 C C . GLN A 1 225 ? 17.930 26.682 9.506 1.00 30.88 225 GLN A C 1
ATOM 1705 O O . GLN A 1 225 ? 17.400 27.118 8.489 1.00 30.88 225 GLN A O 1
ATOM 1710 N N . ALA A 1 226 ? 17.275 26.509 10.654 1.00 37.19 226 ALA A N 1
ATOM 1711 C CA . ALA A 1 226 ? 15.990 27.109 10.955 1.00 37.19 226 ALA A CA 1
ATOM 1712 C C . ALA A 1 226 ? 16.125 28.640 10.890 1.00 37.19 226 ALA A C 1
ATOM 1714 O O . ALA A 1 226 ? 16.777 29.255 11.735 1.00 37.19 226 ALA A O 1
ATOM 1715 N N . GLY A 1 227 ? 15.529 29.248 9.866 1.00 29.11 227 GLY A N 1
ATOM 1716 C CA . GLY A 1 227 ? 15.324 30.688 9.777 1.00 29.11 227 GLY A CA 1
ATOM 1717 C C . GLY A 1 227 ? 13.984 31.053 10.401 1.00 29.11 227 GLY A C 1
ATOM 1718 O O . GLY A 1 227 ? 12.946 30.959 9.753 1.00 29.11 227 GLY A O 1
ATOM 1719 N N . SER A 1 228 ? 14.013 31.461 11.667 1.00 32.38 228 SER A N 1
ATOM 1720 C CA . SER A 1 228 ? 12.942 32.227 12.304 1.00 32.38 228 SER A CA 1
ATOM 1721 C C . SER A 1 228 ? 12.640 33.484 11.483 1.00 32.38 228 SER A C 1
ATOM 1723 O O . SER A 1 228 ? 13.562 34.199 11.091 1.00 32.38 228 SER A O 1
ATOM 1725 N N . GLY A 1 229 ? 11.360 33.745 11.222 1.00 29.92 229 GLY A N 1
ATOM 1726 C CA . GLY A 1 229 ? 10.928 34.876 10.410 1.00 29.92 229 GLY A CA 1
ATOM 1727 C C . GLY A 1 229 ? 11.200 36.242 11.037 1.00 29.92 229 GLY A C 1
ATOM 1728 O O . GLY A 1 229 ? 11.184 36.396 12.254 1.00 29.92 229 GLY A O 1
ATOM 1729 N N . GLU A 1 230 ? 11.329 37.249 10.176 1.00 30.61 230 GLU A N 1
ATOM 1730 C CA . GLU A 1 230 ? 10.959 38.624 10.498 1.00 30.61 230 GLU A CA 1
ATOM 1731 C C . GLU A 1 230 ? 10.510 39.376 9.233 1.00 30.61 230 GLU A C 1
ATOM 1733 O O . GLU A 1 230 ? 11.105 39.289 8.161 1.00 30.61 230 GLU A O 1
ATOM 1738 N N . HIS A 1 231 ? 9.399 40.097 9.383 1.00 31.14 231 HIS A N 1
ATOM 1739 C CA . HIS A 1 231 ? 8.826 41.060 8.446 1.00 31.14 231 HIS A CA 1
ATOM 1740 C C . HIS A 1 231 ? 9.846 42.088 7.914 1.00 31.14 231 HIS A C 1
ATOM 1742 O O . HIS A 1 231 ? 10.524 42.725 8.718 1.00 31.14 231 HIS A O 1
ATOM 1748 N N . ARG A 1 232 ? 9.765 42.440 6.616 1.00 30.25 232 ARG A N 1
ATOM 1749 C CA . ARG A 1 232 ? 9.339 43.788 6.148 1.00 30.25 232 ARG A CA 1
ATOM 1750 C C . ARG A 1 232 ? 9.424 43.984 4.622 1.00 30.25 232 ARG A C 1
ATOM 1752 O O . ARG A 1 232 ? 10.465 43.798 4.016 1.00 30.25 232 ARG A O 1
ATOM 1759 N N . SER A 1 233 ? 8.301 44.474 4.089 1.00 32.44 233 SER A N 1
ATOM 1760 C CA . SER A 1 233 ? 8.084 45.456 3.010 1.00 32.44 233 SER A CA 1
ATOM 1761 C C . SER A 1 233 ? 8.938 45.491 1.734 1.00 32.44 233 SER A C 1
ATOM 1763 O O . SER A 1 233 ? 10.111 45.843 1.749 1.00 32.44 233 SER A O 1
ATOM 1765 N N . ASN A 1 234 ? 8.211 45.369 0.614 1.00 32.06 234 ASN A N 1
ATOM 1766 C CA . ASN A 1 234 ? 8.310 46.135 -0.638 1.00 32.06 234 ASN A CA 1
ATOM 1767 C C . ASN A 1 234 ? 9.436 47.180 -0.747 1.00 32.06 234 ASN A C 1
ATOM 1769 O O . ASN A 1 234 ? 9.377 48.221 -0.086 1.00 32.06 234 ASN A O 1
ATOM 1773 N N . ARG A 1 235 ? 10.256 47.051 -1.799 1.00 28.91 235 ARG A N 1
ATOM 1774 C CA . ARG A 1 235 ? 10.463 48.165 -2.734 1.00 28.91 235 ARG A CA 1
ATOM 1775 C C . ARG A 1 235 ? 10.810 47.661 -4.140 1.00 28.91 235 ARG A C 1
ATOM 1777 O O . ARG A 1 235 ? 11.743 46.899 -4.342 1.00 28.91 235 ARG A O 1
ATOM 1784 N N . ASN A 1 236 ? 9.985 48.115 -5.072 1.00 30.45 236 ASN A N 1
ATOM 1785 C CA . ASN A 1 236 ? 10.116 48.051 -6.517 1.00 30.45 236 ASN A CA 1
ATOM 1786 C C . ASN A 1 236 ? 11.193 49.059 -6.949 1.00 30.45 236 ASN A C 1
ATOM 1788 O O . ASN A 1 236 ? 11.084 50.211 -6.534 1.00 30.45 236 ASN A O 1
ATOM 1792 N N . GLU A 1 237 ? 12.179 48.677 -7.764 1.00 30.58 237 GLU A N 1
ATOM 1793 C CA . GLU A 1 237 ? 12.927 49.637 -8.585 1.00 30.58 237 GLU A CA 1
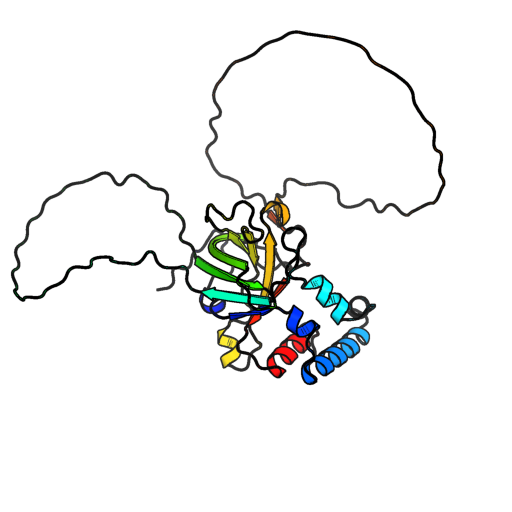ATOM 1794 C C . GLU A 1 237 ? 13.619 48.970 -9.783 1.00 30.58 237 GLU A C 1
ATOM 1796 O O . GLU A 1 237 ? 14.184 47.882 -9.702 1.00 30.58 237 GLU A O 1
ATOM 1801 N N . SER A 1 238 ? 13.472 49.645 -10.917 1.00 28.41 238 SER A N 1
ATOM 1802 C CA . SER A 1 238 ? 13.726 49.204 -12.281 1.00 28.41 238 SER A CA 1
ATOM 1803 C C . SER A 1 238 ? 15.169 49.421 -12.750 1.00 28.41 238 SER A C 1
ATOM 1805 O O . SER A 1 238 ? 15.811 50.382 -12.354 1.00 28.41 238 SER A O 1
ATOM 1807 N N . ALA A 1 239 ? 15.547 48.613 -13.749 1.00 30.56 239 ALA A N 1
ATOM 1808 C CA . ALA A 1 239 ? 16.334 48.942 -14.950 1.00 30.56 239 ALA A CA 1
ATOM 1809 C C . ALA A 1 239 ? 17.785 49.469 -14.829 1.00 30.56 239 ALA A C 1
ATOM 1811 O O . ALA A 1 239 ? 18.049 50.515 -14.247 1.00 30.56 239 ALA A O 1
ATOM 1812 N N . GLY A 1 240 ? 18.708 48.836 -15.576 1.00 27.16 240 GLY A N 1
ATOM 1813 C CA . GLY A 1 240 ? 20.021 49.435 -15.863 1.00 27.16 240 GLY A CA 1
ATOM 1814 C C . GLY A 1 240 ? 21.067 48.572 -16.589 1.00 27.16 240 GLY A C 1
ATOM 1815 O O . GLY A 1 240 ? 22.049 48.183 -15.984 1.00 27.16 240 GLY A O 1
ATOM 1816 N N . ASN A 1 241 ? 20.874 48.338 -17.891 1.00 27.23 241 ASN A N 1
ATOM 1817 C CA . ASN A 1 241 ? 21.866 48.502 -18.978 1.00 27.23 241 ASN A CA 1
ATOM 1818 C C . ASN A 1 241 ? 23.290 47.837 -18.946 1.00 27.23 241 ASN A C 1
ATOM 1820 O O . ASN A 1 241 ? 24.221 48.401 -18.387 1.00 27.23 241 ASN A O 1
ATOM 1824 N N . ARG A 1 242 ? 23.459 46.807 -19.809 1.00 30.23 242 ARG A N 1
ATOM 1825 C CA . ARG A 1 242 ? 24.457 46.645 -20.921 1.00 30.23 242 ARG A CA 1
ATOM 1826 C C . ARG A 1 242 ? 25.970 46.310 -20.688 1.00 30.23 242 ARG A C 1
ATOM 1828 O O . ARG A 1 242 ? 26.453 46.433 -19.574 1.00 30.23 242 ARG A O 1
ATOM 1835 N N . PRO A 1 243 ? 26.688 45.819 -21.747 1.00 40.44 243 PRO A N 1
ATOM 1836 C CA . PRO A 1 243 ? 27.676 44.724 -21.693 1.00 40.44 243 PRO A CA 1
ATOM 1837 C C . PRO A 1 243 ? 29.117 45.093 -22.139 1.00 40.44 243 PRO A C 1
ATOM 1839 O O . PRO A 1 243 ? 29.364 46.204 -22.601 1.00 40.44 243 PRO A O 1
ATOM 1842 N N . GLY A 1 244 ? 30.020 44.106 -22.088 1.00 26.33 244 GLY A N 1
ATOM 1843 C CA . GLY A 1 244 ? 31.401 44.061 -22.620 1.00 26.33 244 GLY A CA 1
ATOM 1844 C C . GLY A 1 244 ? 32.172 42.986 -21.829 1.00 26.33 244 GLY A C 1
ATOM 1845 O O . GLY A 1 244 ? 31.861 42.800 -20.661 1.00 26.33 244 GLY A O 1
ATOM 1846 N N . GLU A 1 245 ? 33.117 42.191 -22.323 1.00 29.98 245 GLU A N 1
ATOM 1847 C CA . GLU A 1 245 ? 33.972 42.254 -23.507 1.00 29.98 245 GLU A CA 1
ATOM 1848 C C . GLU A 1 245 ? 34.674 40.881 -23.675 1.00 29.98 245 GLU A C 1
ATOM 1850 O O . GLU A 1 245 ? 34.638 40.038 -22.777 1.00 29.98 245 GLU A O 1
ATOM 1855 N N . ASP A 1 246 ? 35.284 40.690 -24.842 1.00 27.12 246 ASP A N 1
ATOM 1856 C CA . ASP A 1 246 ? 35.926 39.495 -25.404 1.00 27.12 246 ASP A CA 1
ATOM 1857 C C . ASP A 1 246 ? 37.042 38.829 -24.572 1.00 27.12 246 ASP A C 1
ATOM 1859 O O . ASP A 1 246 ? 37.766 39.501 -23.845 1.00 27.12 246 ASP A O 1
ATOM 1863 N N . THR A 1 247 ? 37.293 37.528 -24.814 1.00 30.47 247 THR A N 1
ATOM 1864 C CA . THR A 1 247 ? 38.619 36.986 -25.219 1.00 30.47 247 THR A CA 1
ATOM 1865 C C . THR A 1 247 ? 38.472 35.563 -25.794 1.00 30.47 247 THR A C 1
ATOM 1867 O O . THR A 1 247 ? 37.696 34.747 -25.303 1.00 30.47 247 THR A O 1
ATOM 1870 N N . VAL A 1 248 ? 39.229 35.292 -26.862 1.00 27.06 248 VAL A N 1
ATOM 1871 C CA . VAL A 1 248 ? 39.190 34.132 -27.770 1.00 27.06 248 VAL A CA 1
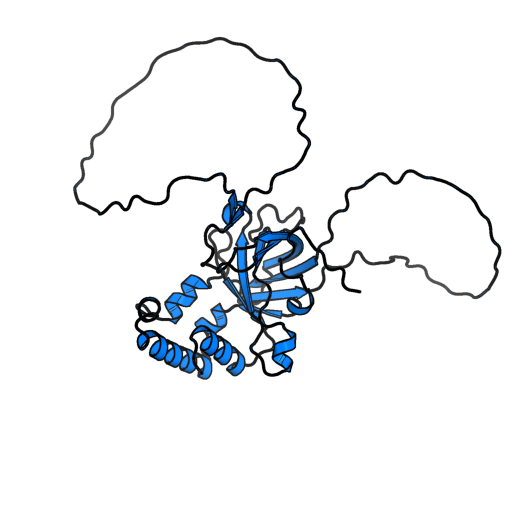ATOM 1872 C C . VAL A 1 248 ? 40.458 33.254 -27.604 1.00 27.06 248 VAL A C 1
ATOM 1874 O O . VAL A 1 248 ? 41.501 33.778 -27.222 1.00 27.06 248 VAL A O 1
ATOM 1877 N N . ILE A 1 249 ? 40.377 31.987 -28.063 1.00 27.78 249 ILE A N 1
ATOM 1878 C CA . ILE A 1 249 ? 41.439 31.018 -28.472 1.00 27.78 249 ILE A CA 1
ATOM 1879 C C . ILE A 1 249 ? 42.061 30.200 -27.315 1.00 27.78 249 ILE A C 1
ATOM 1881 O O . ILE A 1 249 ? 42.564 30.778 -26.366 1.00 27.78 249 ILE A O 1
ATOM 1885 N N . GLY A 1 250 ? 42.168 28.864 -27.319 1.00 23.94 250 GLY A N 1
ATOM 1886 C CA . GLY A 1 250 ? 41.870 27.792 -28.279 1.00 23.94 250 GLY A CA 1
ATOM 1887 C C . GLY A 1 250 ? 42.565 26.487 -27.820 1.00 23.94 250 GLY A C 1
ATOM 1888 O O . GLY A 1 250 ? 43.540 26.562 -27.076 1.00 23.94 250 GLY A O 1
ATOM 1889 N N . GLY A 1 251 ? 42.088 25.315 -28.264 1.00 23.75 251 GLY A N 1
ATOM 1890 C CA . GLY A 1 251 ? 42.808 24.032 -28.149 1.00 23.75 251 GLY A CA 1
ATOM 1891 C C . GLY A 1 251 ? 41.942 22.812 -27.796 1.00 23.75 251 GLY A C 1
ATOM 1892 O O . GLY A 1 251 ? 41.701 22.548 -26.627 1.00 23.75 251 GLY A O 1
ATOM 1893 N N . GLU A 1 252 ? 41.543 22.044 -28.810 1.00 25.00 252 GLU A N 1
ATOM 1894 C CA . GLU A 1 252 ? 41.194 20.608 -28.743 1.00 25.00 252 GLU A CA 1
ATOM 1895 C C . GLU A 1 252 ? 42.276 19.824 -29.520 1.00 25.00 252 GLU A C 1
ATOM 1897 O O . GLU A 1 252 ? 42.985 20.452 -30.317 1.00 25.00 252 GLU A O 1
ATOM 1902 N N . PRO A 1 253 ? 42.330 18.476 -29.492 1.00 42.75 253 PRO A N 1
ATOM 1903 C CA . PRO A 1 253 ? 41.966 17.505 -28.448 1.00 42.75 253 PRO A CA 1
ATOM 1904 C C . PRO A 1 253 ? 43.143 16.538 -28.159 1.00 42.75 253 PRO A C 1
ATOM 1906 O O . PRO A 1 253 ? 44.030 16.394 -28.989 1.00 42.75 253 PRO A O 1
ATOM 1909 N N . ASP A 1 254 ? 43.131 15.800 -27.046 1.00 29.67 254 ASP A N 1
ATOM 1910 C CA . ASP A 1 254 ? 43.901 14.548 -26.966 1.00 29.67 254 ASP A CA 1
ATOM 1911 C C . ASP A 1 254 ? 43.184 13.506 -26.105 1.00 29.67 254 ASP A C 1
ATOM 1913 O O . ASP A 1 254 ? 42.683 13.775 -25.013 1.00 29.67 254 ASP A O 1
ATOM 1917 N N . ALA A 1 255 ? 43.097 12.313 -26.680 1.00 28.39 255 ALA A N 1
ATOM 1918 C CA . ALA A 1 255 ? 42.345 11.166 -26.215 1.00 28.39 255 ALA A CA 1
ATOM 1919 C C . ALA A 1 255 ? 43.187 10.221 -25.343 1.00 28.39 255 ALA A C 1
ATOM 1921 O O . ALA A 1 255 ? 44.410 10.165 -25.471 1.00 28.39 255 ALA A O 1
ATOM 1922 N N . ASN A 1 256 ? 42.460 9.342 -24.634 1.00 29.19 256 ASN A N 1
ATOM 1923 C CA . ASN A 1 256 ? 42.875 8.029 -24.112 1.00 29.19 256 ASN A CA 1
ATOM 1924 C C . ASN A 1 256 ? 43.689 8.062 -22.794 1.00 29.19 256 ASN A C 1
ATOM 1926 O O . ASN A 1 256 ? 44.653 8.799 -22.669 1.00 29.19 256 ASN A O 1
ATOM 1930 N N . VAL A 1 257 ? 43.416 7.289 -21.738 1.00 30.16 257 VAL A N 1
ATOM 1931 C CA . VAL A 1 257 ? 42.689 6.024 -21.541 1.00 30.16 257 VAL A CA 1
ATOM 1932 C C . VAL A 1 257 ? 42.184 6.021 -20.088 1.00 30.16 257 VAL A C 1
ATOM 1934 O O . VAL A 1 257 ? 42.997 6.137 -19.172 1.00 30.16 257 VAL A O 1
ATOM 1937 N N . HIS A 1 258 ? 40.882 5.837 -19.855 1.00 29.98 258 HIS A N 1
ATOM 1938 C CA . HIS A 1 258 ? 40.374 5.434 -18.540 1.00 29.98 258 HIS A CA 1
ATOM 1939 C C . HIS A 1 258 ? 40.315 3.907 -18.490 1.00 29.98 258 HIS A C 1
ATOM 1941 O O . HIS A 1 258 ? 39.468 3.281 -19.120 1.00 29.98 258 HIS A O 1
ATOM 1947 N N . THR A 1 259 ? 41.239 3.304 -17.749 1.00 33.66 259 THR A N 1
ATOM 1948 C CA . THR A 1 259 ? 41.038 1.969 -17.186 1.00 33.66 259 THR A CA 1
ATOM 1949 C C . THR A 1 259 ? 40.216 2.143 -15.919 1.00 33.66 259 THR A C 1
ATOM 1951 O O . THR A 1 259 ? 40.775 2.526 -14.891 1.00 33.66 259 THR A O 1
ATOM 1954 N N . ASP A 1 260 ? 38.911 1.896 -15.995 1.00 32.44 260 ASP A N 1
ATOM 1955 C CA . ASP A 1 260 ? 38.107 1.660 -14.801 1.00 32.44 260 ASP A CA 1
ATOM 1956 C C . ASP A 1 260 ? 37.564 0.235 -14.826 1.00 32.44 260 ASP A C 1
ATOM 1958 O O . ASP A 1 260 ? 37.141 -0.293 -15.855 1.00 32.44 260 ASP A O 1
ATOM 1962 N N . GLY A 1 261 ? 37.694 -0.414 -13.685 1.00 32.56 261 GLY A N 1
ATOM 1963 C CA .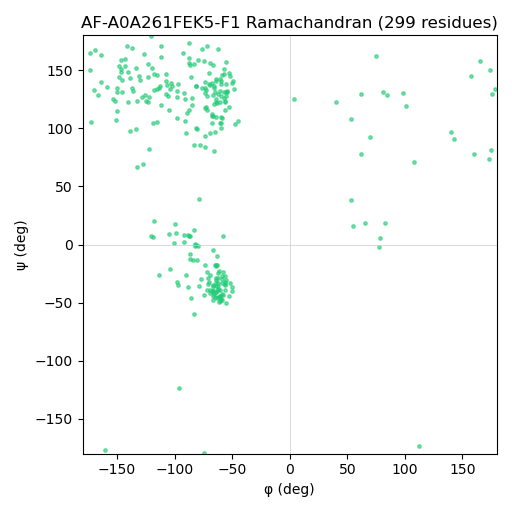 GLY A 1 261 ? 37.510 -1.837 -13.530 1.00 32.56 261 GLY A CA 1
ATOM 1964 C C . GLY A 1 261 ? 38.197 -2.295 -12.264 1.00 32.56 261 GLY A C 1
ATOM 1965 O O . GLY A 1 261 ? 39.284 -2.857 -12.334 1.00 32.56 261 GLY A O 1
ATOM 1966 N N . THR A 1 262 ? 37.579 -2.049 -11.108 1.00 29.39 262 THR A N 1
ATOM 1967 C CA . THR A 1 262 ? 37.150 -3.106 -10.172 1.00 29.39 262 THR A CA 1
ATOM 1968 C C . THR A 1 262 ? 36.512 -2.517 -8.907 1.00 29.39 262 THR A C 1
ATOM 1970 O O . THR A 1 262 ? 37.081 -1.646 -8.263 1.00 29.39 262 THR A O 1
ATOM 1973 N N . ALA A 1 263 ? 35.367 -3.105 -8.534 1.00 33.06 263 ALA A N 1
ATOM 1974 C CA . ALA A 1 263 ? 34.659 -3.013 -7.251 1.00 33.06 263 ALA A CA 1
ATOM 1975 C C . ALA A 1 263 ? 33.988 -1.666 -6.905 1.00 33.06 263 ALA A C 1
ATOM 1977 O O . ALA A 1 263 ? 34.562 -0.810 -6.236 1.00 33.06 263 ALA A O 1
ATOM 1978 N N . SER A 1 264 ? 32.703 -1.548 -7.270 1.00 36.78 264 SER A N 1
ATOM 1979 C CA . SER A 1 264 ? 31.778 -0.591 -6.653 1.00 36.78 264 SER A CA 1
ATOM 1980 C C . SER A 1 264 ? 31.666 -0.908 -5.160 1.00 36.78 264 SER A C 1
ATOM 1982 O O . SER A 1 264 ? 31.055 -1.898 -4.755 1.00 36.78 264 SER A O 1
ATOM 1984 N N . ALA A 1 265 ? 32.316 -0.095 -4.332 1.00 32.44 265 ALA A N 1
ATOM 1985 C CA . ALA A 1 265 ? 31.949 0.017 -2.935 1.00 32.44 265 ALA A CA 1
ATOM 1986 C C . ALA A 1 265 ? 30.531 0.598 -2.910 1.00 32.44 265 ALA A C 1
ATOM 1988 O O . ALA A 1 265 ? 30.352 1.754 -3.282 1.00 32.44 265 ALA A O 1
ATOM 1989 N N . SER A 1 266 ? 29.542 -0.218 -2.527 1.00 46.19 266 SER A N 1
ATOM 1990 C CA . SER A 1 266 ? 28.152 0.203 -2.324 1.00 46.19 266 SER A CA 1
ATOM 1991 C C . SER A 1 266 ? 28.145 1.504 -1.529 1.00 46.19 266 SER A C 1
ATOM 1993 O O . SER A 1 266 ? 28.413 1.503 -0.326 1.00 46.19 266 SER A O 1
ATOM 1995 N N . ALA A 1 267 ? 27.855 2.624 -2.194 1.00 54.75 267 ALA A N 1
ATOM 1996 C CA . ALA A 1 267 ? 27.421 3.810 -1.484 1.00 54.75 267 ALA A CA 1
ATOM 1997 C C . ALA A 1 267 ? 26.212 3.379 -0.647 1.00 54.75 267 ALA A C 1
ATOM 1999 O O . ALA A 1 267 ? 25.344 2.657 -1.138 1.00 54.75 267 ALA A O 1
ATOM 2000 N N . THR A 1 268 ? 26.190 3.724 0.637 1.00 77.06 268 THR A N 1
ATOM 2001 C CA . THR A 1 268 ? 25.013 3.460 1.463 1.00 77.06 268 THR A CA 1
ATOM 2002 C C . THR A 1 268 ? 23.897 4.357 0.945 1.00 77.06 268 THR A C 1
ATOM 2004 O O . THR A 1 268 ? 23.940 5.572 1.141 1.00 77.06 268 THR A O 1
ATOM 2007 N N . GLU A 1 269 ? 22.955 3.772 0.215 1.00 86.81 269 GLU A N 1
ATOM 2008 C CA . GLU A 1 269 ? 21.738 4.450 -0.215 1.00 86.81 269 GLU A CA 1
ATOM 2009 C C . GLU A 1 269 ? 20.796 4.624 0.977 1.00 86.81 269 GLU A C 1
ATOM 2011 O O . GLU A 1 269 ? 20.665 3.739 1.829 1.00 86.81 269 GLU A O 1
ATOM 2016 N N . THR A 1 270 ? 20.152 5.786 1.055 1.00 92.00 270 THR A N 1
ATOM 2017 C CA . THR A 1 270 ? 19.148 6.100 2.076 1.00 92.00 270 THR A CA 1
ATOM 2018 C C . THR A 1 270 ? 17.891 6.649 1.417 1.00 92.00 270 THR A C 1
ATOM 2020 O O . THR A 1 270 ? 17.965 7.407 0.452 1.00 92.00 270 THR A O 1
ATOM 2023 N N . LEU A 1 271 ? 16.713 6.288 1.928 1.00 93.19 271 LEU A N 1
ATOM 2024 C CA . LEU A 1 271 ? 15.454 6.826 1.407 1.00 93.19 271 LEU A CA 1
ATOM 2025 C C . LEU A 1 271 ? 15.344 8.318 1.722 1.00 93.19 271 LEU A C 1
ATOM 2027 O O . LEU A 1 271 ? 15.628 8.745 2.842 1.00 93.19 271 LEU A O 1
ATOM 2031 N N . ARG A 1 272 ? 14.857 9.104 0.758 1.00 92.94 272 ARG A N 1
ATOM 2032 C CA . ARG A 1 272 ? 14.599 10.541 0.944 1.00 92.94 272 ARG A CA 1
ATOM 2033 C C . ARG A 1 272 ? 13.465 10.795 1.930 1.00 92.94 272 ARG A C 1
ATOM 2035 O O . ARG A 1 272 ? 13.552 11.712 2.738 1.00 92.94 272 ARG A O 1
ATOM 2042 N N . ASN A 1 273 ? 12.420 9.970 1.880 1.00 89.81 273 ASN A N 1
ATOM 2043 C CA . ASN A 1 273 ? 11.203 10.146 2.673 1.00 89.81 273 ASN A CA 1
ATOM 2044 C C . ASN A 1 273 ? 10.774 8.834 3.353 1.00 89.81 273 ASN A C 1
ATOM 2046 O O . ASN A 1 273 ? 9.717 8.303 3.037 1.00 89.81 273 ASN A O 1
ATOM 2050 N N . PRO A 1 274 ? 11.535 8.286 4.315 1.00 86.31 274 PRO A N 1
ATOM 2051 C CA . PRO A 1 274 ? 11.306 6.933 4.848 1.00 86.31 274 PRO A CA 1
ATOM 2052 C C . PRO A 1 274 ? 9.997 6.749 5.642 1.00 86.31 274 PRO A C 1
ATOM 2054 O O . PRO A 1 274 ? 9.708 5.643 6.089 1.00 86.31 274 PRO A O 1
ATOM 2057 N N . ARG A 1 275 ? 9.228 7.822 5.875 1.00 84.00 275 ARG A N 1
ATOM 2058 C CA . ARG A 1 275 ? 7.967 7.823 6.642 1.00 84.00 275 ARG A CA 1
ATOM 2059 C C . ARG A 1 275 ? 6.741 8.258 5.832 1.00 84.00 275 ARG A C 1
ATOM 2061 O O . ARG A 1 275 ? 5.686 8.454 6.420 1.00 84.00 275 ARG A O 1
ATOM 2068 N N . TRP A 1 276 ? 6.898 8.461 4.528 1.00 85.62 276 TRP A N 1
ATOM 2069 C CA . TRP A 1 276 ? 5.805 8.809 3.621 1.00 85.62 276 TRP A CA 1
ATOM 2070 C C . TRP A 1 276 ? 5.698 7.700 2.591 1.00 85.62 276 TRP A C 1
ATOM 2072 O O . TRP A 1 276 ? 6.570 7.587 1.738 1.00 85.62 276 TRP A O 1
ATOM 2082 N N . TYR A 1 277 ? 4.702 6.840 2.710 1.00 91.38 277 TYR A N 1
ATOM 2083 C CA . TYR A 1 277 ? 4.582 5.633 1.901 1.00 91.38 277 TYR A CA 1
ATOM 2084 C C . TYR A 1 277 ? 3.111 5.328 1.701 1.00 91.38 277 TYR A C 1
ATOM 2086 O O . TYR A 1 277 ? 2.316 5.499 2.614 1.00 91.38 277 TYR A O 1
ATOM 2094 N N . ALA A 1 278 ? 2.757 4.828 0.530 1.00 95.38 278 ALA A N 1
ATOM 2095 C CA . ALA A 1 278 ? 1.444 4.251 0.333 1.00 95.38 278 ALA A CA 1
ATOM 2096 C C . ALA A 1 278 ? 1.375 2.871 1.006 1.00 95.38 278 ALA A C 1
ATOM 2098 O O . ALA A 1 278 ? 2.403 2.225 1.237 1.00 95.38 278 ALA A O 1
ATOM 2099 N N . THR A 1 279 ? 0.162 2.415 1.312 1.00 96.75 279 THR A N 1
ATOM 2100 C CA . THR A 1 279 ? -0.069 1.118 1.959 1.00 96.75 279 THR A CA 1
ATOM 2101 C C . THR A 1 279 ? -1.053 0.296 1.142 1.00 96.75 279 THR A C 1
ATOM 2103 O O . THR A 1 279 ? -2.144 0.771 0.832 1.00 96.75 279 THR A O 1
ATOM 2106 N N . MET A 1 280 ? -0.674 -0.947 0.848 1.00 97.88 280 MET A N 1
ATOM 2107 C CA . MET A 1 280 ? -1.558 -1.967 0.285 1.00 97.88 280 MET A CA 1
ATOM 2108 C C . MET A 1 280 ? -1.871 -3.014 1.350 1.00 97.88 280 MET A C 1
ATOM 2110 O O . MET A 1 280 ? -0.996 -3.400 2.127 1.00 97.88 280 MET A O 1
ATOM 2114 N N . CYS A 1 281 ? -3.110 -3.484 1.375 1.00 97.88 281 CYS A N 1
ATOM 2115 C CA . CYS A 1 281 ? -3.596 -4.552 2.239 1.00 97.88 281 CYS A CA 1
ATOM 2116 C C . CYS A 1 281 ? -4.119 -5.718 1.398 1.00 97.88 281 CYS A C 1
ATOM 2118 O O . CYS A 1 281 ? -4.552 -5.542 0.269 1.00 97.88 281 CYS A O 1
ATOM 2120 N N . ALA A 1 282 ? -4.055 -6.924 1.937 1.00 97.62 282 ALA A N 1
ATOM 2121 C CA . ALA A 1 282 ? -4.571 -8.123 1.298 1.00 97.62 282 ALA A CA 1
ATOM 2122 C C . ALA A 1 282 ? -6.116 -8.087 1.181 1.00 97.62 282 ALA A C 1
ATOM 2124 O O . ALA A 1 282 ? -6.786 -7.865 2.190 1.00 97.62 282 ALA A O 1
ATOM 2125 N N . ASP A 1 283 ? -6.673 -8.320 -0.017 1.00 96.69 283 ASP A N 1
ATOM 2126 C CA . ASP A 1 283 ? -8.111 -8.131 -0.327 1.00 96.69 283 ASP A CA 1
ATOM 2127 C C . ASP A 1 283 ? -9.021 -9.352 -0.016 1.00 96.69 283 ASP A C 1
ATOM 2129 O O . ASP A 1 283 ? -10.213 -9.395 -0.307 1.00 96.69 283 ASP A O 1
ATOM 2133 N N . GLU A 1 284 ? -8.510 -10.397 0.630 1.00 93.44 284 GLU A N 1
ATOM 2134 C CA . GLU A 1 284 ? -9.302 -11.569 1.044 1.00 93.44 284 GLU A CA 1
ATOM 2135 C C . GLU A 1 284 ? -10.121 -11.348 2.331 1.00 93.44 284 GLU A C 1
ATOM 2137 O O . GLU A 1 284 ? -10.817 -12.259 2.793 1.00 93.44 284 GLU A O 1
ATOM 2142 N N . GLY A 1 285 ? -10.021 -10.163 2.939 1.00 91.19 285 GLY A N 1
ATOM 2143 C CA . GLY A 1 285 ? -10.613 -9.841 4.235 1.00 91.19 285 GLY A CA 1
ATOM 2144 C C . GLY A 1 285 ? -12.052 -9.325 4.196 1.00 91.19 285 GLY A C 1
ATOM 2145 O O . GLY A 1 285 ? -12.552 -8.791 3.207 1.00 91.19 285 GLY A O 1
ATOM 2146 N N . THR A 1 286 ? -12.732 -9.414 5.337 1.00 95.19 286 THR A N 1
ATOM 2147 C CA . THR A 1 286 ? -14.029 -8.768 5.591 1.00 95.19 286 THR A CA 1
ATOM 2148 C C . THR A 1 286 ? -13.856 -7.339 6.119 1.00 95.19 286 THR A C 1
ATOM 2150 O O . THR A 1 286 ? -12.749 -6.903 6.428 1.00 95.19 286 THR A O 1
ATOM 2153 N N . ALA A 1 287 ? -14.947 -6.578 6.265 1.00 95.56 287 ALA A N 1
ATOM 2154 C CA . ALA A 1 287 ? -14.894 -5.257 6.904 1.00 95.56 287 ALA A CA 1
ATOM 2155 C C . ALA A 1 287 ? -14.359 -5.318 8.351 1.00 95.56 287 ALA A C 1
ATOM 2157 O O . ALA A 1 287 ? -13.653 -4.412 8.786 1.00 95.56 287 ALA A O 1
ATOM 2158 N N . GLU A 1 288 ? -14.630 -6.401 9.089 1.00 96.00 288 GLU A N 1
ATOM 2159 C CA . GLU A 1 288 ? -14.116 -6.570 10.456 1.00 96.00 288 GLU A CA 1
ATOM 2160 C C . GLU A 1 288 ? -12.602 -6.840 10.476 1.00 96.00 288 GLU A C 1
ATOM 2162 O O . GLU A 1 288 ? -11.889 -6.364 11.363 1.00 96.00 288 GLU A O 1
ATOM 2167 N N . ASP A 1 289 ? -12.079 -7.539 9.468 1.00 96.25 289 ASP A N 1
ATOM 2168 C CA . ASP A 1 289 ? -10.637 -7.759 9.325 1.00 96.25 289 ASP A CA 1
ATOM 2169 C C . ASP A 1 289 ? -9.914 -6.435 9.024 1.00 96.25 289 ASP A C 1
ATOM 2171 O O . ASP A 1 289 ? -8.898 -6.120 9.650 1.00 96.25 289 ASP A O 1
ATOM 2175 N N . ARG A 1 290 ? -10.510 -5.588 8.171 1.00 96.31 290 ARG A N 1
ATOM 2176 C CA . ARG A 1 290 ? -10.052 -4.208 7.917 1.00 96.31 290 ARG A CA 1
ATOM 2177 C C . ARG A 1 290 ? -10.083 -3.355 9.192 1.00 96.31 290 ARG A C 1
ATOM 2179 O O . ARG A 1 290 ? -9.105 -2.675 9.511 1.00 96.31 290 ARG A O 1
ATOM 2186 N N . CYS A 1 291 ? -11.154 -3.444 9.990 1.00 96.81 291 CYS A N 1
ATOM 2187 C CA . CYS A 1 291 ? -11.215 -2.817 11.317 1.00 96.81 291 CYS A CA 1
ATOM 2188 C C . CYS A 1 291 ? -10.063 -3.277 12.217 1.00 96.81 291 CYS A C 1
ATOM 2190 O O . CYS A 1 291 ? -9.491 -2.475 12.955 1.00 96.81 291 CYS A O 1
ATOM 2192 N N . THR A 1 292 ? -9.694 -4.555 12.158 1.00 95.75 292 THR A N 1
ATOM 2193 C CA . THR A 1 292 ? -8.614 -5.108 12.981 1.00 95.75 292 THR A CA 1
ATOM 2194 C C . THR A 1 292 ? -7.250 -4.527 12.592 1.00 95.75 292 THR A C 1
ATOM 2196 O O . THR A 1 292 ? -6.458 -4.217 13.482 1.00 95.75 292 THR A O 1
ATOM 2199 N N . ILE A 1 293 ? -7.006 -4.250 11.305 1.00 94.94 293 ILE A N 1
ATOM 2200 C CA . ILE A 1 293 ? -5.826 -3.485 10.858 1.00 94.94 293 ILE A CA 1
ATOM 2201 C C . ILE A 1 293 ? -5.818 -2.077 11.464 1.00 94.94 293 ILE A C 1
ATOM 2203 O O . ILE A 1 293 ? -4.825 -1.672 12.069 1.00 94.94 293 ILE A O 1
ATOM 2207 N N . ILE A 1 294 ? -6.940 -1.351 11.391 1.00 95.25 294 ILE A N 1
ATOM 2208 C CA . ILE A 1 294 ? -7.050 -0.005 11.982 1.00 95.25 294 ILE A CA 1
ATOM 2209 C C . ILE A 1 294 ? -6.780 -0.057 13.492 1.00 95.25 294 ILE A C 1
ATOM 2211 O O . ILE A 1 294 ? -6.057 0.787 14.021 1.00 95.25 294 ILE A O 1
ATOM 2215 N N . ARG A 1 295 ? -7.311 -1.053 14.207 1.00 94.75 295 ARG A N 1
ATOM 2216 C CA . ARG A 1 295 ? -7.041 -1.235 15.643 1.00 94.75 295 ARG A CA 1
ATOM 2217 C C . ARG A 1 295 ? -5.561 -1.501 15.910 1.00 94.75 295 ARG A C 1
ATOM 2219 O O . ARG A 1 295 ? -4.992 -0.859 16.793 1.00 94.75 295 ARG A O 1
ATOM 2226 N N . ALA A 1 296 ? -4.929 -2.376 15.128 1.00 91.56 296 ALA A N 1
ATOM 2227 C CA . ALA A 1 296 ? -3.519 -2.722 15.273 1.00 91.56 296 ALA A CA 1
ATOM 2228 C C . ALA A 1 296 ? -2.595 -1.504 15.096 1.00 91.56 296 ALA A C 1
ATOM 2230 O O . ALA A 1 296 ? -1.728 -1.283 15.947 1.00 91.56 296 ALA A O 1
ATOM 2231 N N . LEU A 1 297 ? -2.840 -0.670 14.075 1.00 86.38 297 LEU A N 1
ATOM 2232 C CA . LEU A 1 297 ? -2.091 0.572 13.814 1.00 86.38 297 LEU A CA 1
ATOM 2233 C C . LEU A 1 297 ? -2.095 1.539 15.006 1.00 86.38 297 LEU A C 1
ATOM 2235 O O . LEU A 1 297 ? -1.127 2.259 15.240 1.00 86.38 297 LEU A O 1
ATOM 2239 N N . HIS A 1 298 ? -3.178 1.545 15.782 1.00 86.75 298 HIS A N 1
ATOM 2240 C CA . HIS A 1 298 ? -3.362 2.447 16.919 1.00 86.75 298 HIS A CA 1
ATOM 2241 C C . HIS A 1 298 ? -3.186 1.754 18.276 1.00 86.75 298 HIS A C 1
ATOM 2243 O O . HIS A 1 298 ? -3.468 2.357 19.314 1.00 86.75 298 HIS A O 1
ATOM 2249 N N . HIS A 1 299 ? -2.717 0.502 18.278 1.00 84.06 299 HIS A N 1
ATOM 2250 C CA . HIS A 1 299 ? -2.559 -0.335 19.469 1.00 84.06 299 HIS A CA 1
ATOM 2251 C C . HIS A 1 299 ? -3.841 -0.454 20.313 1.00 84.06 299 HIS A C 1
ATOM 2253 O O . HIS A 1 299 ? -3.791 -0.456 21.546 1.00 84.06 299 HIS A O 1
ATOM 2259 N N . LEU A 1 300 ? -4.993 -0.543 19.648 1.00 76.69 300 LEU A N 1
ATOM 2260 C CA . LEU A 1 300 ? -6.276 -0.822 20.287 1.00 76.69 300 LEU A CA 1
ATOM 2261 C C . LEU A 1 300 ? -6.411 -2.339 20.425 1.00 76.69 300 LEU A C 1
ATOM 2263 O O . LEU A 1 300 ? -6.240 -3.059 19.442 1.00 76.69 300 LEU A O 1
ATOM 2267 N N . GLN A 1 301 ? -6.669 -2.806 21.645 1.00 63.50 301 GLN A N 1
ATOM 2268 C CA . GLN A 1 301 ? -6.981 -4.209 21.934 1.00 63.50 301 GLN A CA 1
ATOM 2269 C C . GLN A 1 301 ? -8.472 -4.475 21.761 1.00 63.50 301 GLN A C 1
ATOM 2271 O O . GLN A 1 301 ? -9.267 -3.594 22.165 1.00 63.50 301 GLN A O 1
#

Sequence (301 aa):
MNTANTLGTPDAPAFDIADWLGDWESFEHYIDSDDTAIQQTWEAAERAVLANPRMAPMAAHGIRTFWSMACTTTSPENIIHIGWWRVSEPDGTDGDVNGTTGGDTTNTSSGGTSDNADTATAAGVTASAVIRIEWFAEDNTSLDVYDYRLDHVIAHGLEGSPTFVFTTDDPNAEDSPFRWLLAIAPLPSRKAFAEGGLLSHLHFQYANDLHTLVSSGTDGGKEGQAGSGEHRSNRNESAGNRPGEDTVIGGEPDANVHTDGTASASATETLRNPRWYATMCADEGTAEDRCTIIRALHHLQ

Organism: NCBI:txid1630166